Protein AF-A0A8B6BN38-F1 (afdb_monomer_lite)

Organism: Mytilus galloprovincialis (NCBI:txid29158)

Secondary structure (DSSP, 8-state):
--HHHHHHHHHHHHHHHHHT-PPPTT-PPPPPPTT--HHHHHHHHHHHHHHHHHHHHHHT-HHHHHHHHHHHHHH---HHHHHHHHHHHHHHHHHHHHHTTT-HHHHHHHHHHHHHHHHHS--EEE-TTSTT-EEE--HHHHHHHHHHHTTS-HHHHHHHHHHHHHH-TT-HHHHHHHHHHHHHTT-HHHHHHHHHHHHHH-TT-TTGGG-

Sequence (211 aa):
MTRQKCHKKMLYWFFSTLLDEAVPLQYKPPDFKEGIMPESIEEEIVYVWMNYSLLLELQGDSTQAVEMYETALSKLENVKDITKIWTSYLQFHARQVLDNKTNKEAAKTFTSLVYRAVTSIPTKFDCRFVWDSHWYNYNHINTVLDLYLNSLPKELLLTEYERLITIMPSNVQLILRACHEAISQDDLQLAKSFCNAAIYDNVGHLSLWKM

Structure (mmCIF, N/CA/C/O backbone):
data_AF-A0A8B6BN38-F1
#
_entry.id   AF-A0A8B6BN38-F1
#
loop_
_atom_site.group_PDB
_atom_site.id
_atom_site.type_symbol
_atom_site.label_atom_id
_atom_site.label_alt_id
_atom_site.label_comp_id
_atom_site.label_asym_id
_atom_site.label_entity_id
_atom_site.label_seq_id
_atom_site.pdbx_PDB_ins_code
_atom_site.Cartn_x
_atom_site.Cartn_y
_atom_site.Cartn_z
_atom_site.occupancy
_atom_site.B_iso_or_equiv
_atom_site.auth_seq_id
_atom_site.auth_comp_id
_atom_site.auth_asym_id
_atom_site.auth_atom_id
_atom_site.pdbx_PDB_model_num
ATOM 1 N N . MET A 1 1 ? 27.520 8.863 -20.844 1.00 34.78 1 MET A N 1
ATOM 2 C CA . MET A 1 1 ? 28.037 7.542 -21.289 1.00 34.78 1 MET A CA 1
ATOM 3 C C . MET A 1 1 ? 27.836 6.400 -20.282 1.00 34.78 1 MET A C 1
ATOM 5 O O . MET A 1 1 ? 27.816 5.251 -20.703 1.00 34.78 1 MET A O 1
ATOM 9 N N . THR A 1 2 ? 27.665 6.660 -18.982 1.00 34.53 2 THR A N 1
ATOM 10 C CA . THR A 1 2 ? 27.441 5.625 -17.947 1.00 34.53 2 THR A CA 1
ATOM 11 C C . THR A 1 2 ? 25.993 5.127 -17.855 1.00 34.53 2 THR A C 1
ATOM 13 O O . THR A 1 2 ? 25.792 3.930 -17.679 1.00 34.53 2 THR A O 1
ATOM 16 N N . ARG A 1 3 ? 24.990 5.993 -18.067 1.00 32.50 3 ARG A N 1
ATOM 17 C CA . ARG A 1 3 ? 23.558 5.622 -18.029 1.00 32.50 3 ARG A CA 1
ATOM 18 C C . ARG A 1 3 ? 23.182 4.573 -19.082 1.00 32.50 3 ARG A C 1
ATOM 20 O O . ARG A 1 3 ? 22.745 3.485 -18.735 1.00 32.50 3 ARG A O 1
ATOM 27 N N . GLN A 1 4 ? 23.533 4.803 -20.348 1.00 36.62 4 GLN A N 1
ATOM 28 C CA . GLN A 1 4 ? 23.239 3.899 -21.477 1.00 36.62 4 GLN A CA 1
ATOM 29 C C . GLN A 1 4 ? 23.741 2.448 -21.300 1.00 36.62 4 GLN A C 1
ATOM 31 O O . GLN A 1 4 ? 23.127 1.508 -21.804 1.00 36.62 4 GLN A O 1
ATOM 36 N N . LYS A 1 5 ? 24.838 2.239 -20.554 1.00 39.06 5 LYS A N 1
ATOM 37 C CA . LYS A 1 5 ? 25.345 0.895 -20.217 1.00 39.06 5 LYS A CA 1
ATOM 38 C C . LYS A 1 5 ? 24.527 0.201 -19.119 1.00 39.06 5 LYS A C 1
ATOM 40 O O . LYS A 1 5 ? 24.454 -1.024 -19.136 1.00 39.06 5 LYS A O 1
ATOM 45 N N . CYS A 1 6 ? 23.915 0.942 -18.193 1.00 42.41 6 CYS A N 1
ATOM 46 C CA . CYS A 1 6 ? 23.001 0.379 -17.193 1.00 42.41 6 CYS A CA 1
ATOM 47 C C . CYS A 1 6 ? 21.672 -0.061 -17.819 1.00 42.41 6 CYS A C 1
ATOM 49 O O . CYS A 1 6 ? 21.198 -1.151 -17.510 1.00 42.41 6 CYS A O 1
ATOM 51 N N . HIS A 1 7 ? 21.123 0.714 -18.758 1.00 48.94 7 HIS A N 1
ATOM 52 C CA . HIS A 1 7 ? 19.834 0.402 -19.395 1.00 48.94 7 HIS A CA 1
ATOM 53 C C . HIS A 1 7 ? 19.893 -0.877 -20.246 1.00 48.94 7 HIS A C 1
ATOM 55 O O . HIS A 1 7 ? 19.023 -1.739 -20.139 1.00 48.94 7 HIS A O 1
ATOM 61 N N . LYS A 1 8 ? 20.992 -1.083 -20.989 1.00 51.41 8 LYS A N 1
ATOM 62 C CA . LYS A 1 8 ? 21.229 -2.339 -21.725 1.00 51.41 8 LYS A CA 1
ATOM 63 C C . LYS A 1 8 ? 21.416 -3.551 -20.806 1.00 51.41 8 LYS A C 1
ATOM 65 O O . LYS A 1 8 ? 21.027 -4.645 -21.188 1.00 51.41 8 LYS A O 1
ATOM 70 N N . LYS A 1 9 ? 21.971 -3.367 -19.600 1.00 53.72 9 LYS A N 1
ATOM 71 C CA . LYS A 1 9 ? 22.139 -4.441 -18.602 1.00 53.72 9 LYS A CA 1
ATOM 72 C C . LYS A 1 9 ? 20.824 -4.865 -17.937 1.00 53.72 9 LYS A C 1
ATOM 74 O O . LYS A 1 9 ? 20.704 -6.019 -17.546 1.00 53.72 9 LYS A O 1
ATOM 79 N N . MET A 1 10 ? 19.852 -3.961 -17.812 1.00 54.75 10 MET A N 1
ATOM 80 C CA . MET A 1 10 ? 18.550 -4.272 -17.213 1.00 54.75 10 MET A CA 1
ATOM 81 C C . MET A 1 10 ? 17.637 -5.020 -18.191 1.00 54.75 10 MET A C 1
ATOM 83 O O . MET A 1 10 ? 17.096 -6.056 -17.825 1.00 54.75 10 MET A O 1
ATOM 87 N N . LEU A 1 11 ? 17.561 -4.572 -19.451 1.00 57.56 11 LEU A N 1
ATOM 88 C CA . LEU A 1 11 ? 16.915 -5.332 -20.533 1.00 57.56 11 LEU A CA 1
ATOM 89 C C . LEU A 1 11 ? 17.585 -6.700 -20.740 1.00 57.56 11 LEU A C 1
ATOM 91 O O . LEU A 1 11 ? 16.898 -7.692 -20.932 1.00 57.56 11 LEU A O 1
ATOM 95 N N . TYR A 1 12 ? 18.918 -6.766 -20.641 1.00 61.50 12 TYR A N 1
ATOM 96 C CA . TYR A 1 12 ? 19.699 -8.010 -20.649 1.00 61.50 12 TYR A CA 1
ATOM 97 C C . TYR A 1 12 ? 19.281 -8.976 -19.538 1.00 61.50 12 TYR A C 1
ATOM 99 O O . TYR A 1 12 ? 19.077 -10.157 -19.807 1.00 61.50 12 TYR A O 1
ATOM 107 N N . TRP A 1 13 ? 19.137 -8.484 -18.305 1.00 58.53 13 TRP A N 1
ATOM 108 C CA . TRP A 1 13 ? 18.737 -9.327 -17.182 1.00 58.53 13 TRP A CA 1
ATOM 109 C C . TRP A 1 13 ? 17.303 -9.814 -17.366 1.00 58.53 13 TRP A C 1
ATOM 111 O O . TRP A 1 13 ? 17.066 -11.011 -17.313 1.00 58.53 13 TRP A O 1
ATOM 121 N N . PHE A 1 14 ? 16.393 -8.907 -17.725 1.00 59.47 14 PHE A N 1
ATOM 122 C CA . PHE A 1 14 ? 15.008 -9.241 -18.039 1.00 59.47 14 PHE A CA 1
ATOM 123 C C . PHE A 1 14 ? 14.900 -10.321 -19.127 1.00 59.47 14 PHE A C 1
ATOM 125 O O . PHE A 1 14 ? 14.162 -11.279 -18.961 1.00 59.47 14 PHE A O 1
ATOM 132 N N . PHE A 1 15 ? 15.683 -10.221 -20.204 1.00 62.06 15 PHE A N 1
ATOM 133 C CA . PHE A 1 15 ? 15.698 -11.207 -21.291 1.00 62.06 15 PHE A CA 1
ATOM 134 C C . PHE A 1 15 ? 16.262 -12.569 -20.854 1.00 62.06 15 PHE A C 1
ATOM 136 O O . PHE A 1 15 ? 15.780 -13.603 -21.303 1.00 62.06 15 PHE A O 1
ATOM 143 N N . SER A 1 16 ? 17.259 -12.568 -19.963 1.00 58.84 16 SER A N 1
ATOM 144 C CA . SER A 1 16 ? 17.848 -13.793 -19.399 1.00 58.84 16 SER A CA 1
ATOM 145 C C . SER A 1 16 ? 16.854 -14.516 -18.495 1.00 58.84 16 SER A C 1
ATOM 147 O O . SER A 1 16 ? 16.691 -15.725 -18.594 1.00 58.84 16 SER A O 1
ATOM 149 N N . THR A 1 17 ? 16.170 -13.760 -17.633 1.00 59.62 17 THR A N 1
ATOM 150 C CA . THR A 1 17 ? 15.146 -14.279 -16.724 1.00 59.62 17 THR A CA 1
ATOM 151 C C . THR A 1 17 ? 13.899 -14.733 -17.487 1.00 59.62 17 THR A C 1
ATOM 153 O O . THR A 1 17 ? 13.301 -15.730 -17.115 1.00 59.62 17 THR A O 1
ATOM 156 N N . LEU A 1 18 ? 13.535 -14.050 -18.580 1.00 60.56 18 LEU A N 1
ATOM 157 C CA . LEU A 1 18 ? 12.383 -14.385 -19.427 1.00 60.56 18 LEU A CA 1
ATOM 158 C C . LEU A 1 18 ? 12.547 -15.716 -20.179 1.00 60.56 18 LEU A C 1
ATOM 160 O O . LEU A 1 18 ? 11.557 -16.400 -20.424 1.00 60.56 18 LEU A O 1
ATOM 164 N N . LEU A 1 19 ? 13.766 -16.043 -20.613 1.00 62.91 19 LEU A N 1
ATOM 165 C CA . LEU A 1 19 ? 14.027 -17.192 -21.490 1.00 62.91 19 LEU A CA 1
ATOM 166 C C . LEU A 1 19 ? 14.634 -18.398 -20.769 1.00 62.91 19 LEU A C 1
ATOM 168 O O . LEU A 1 19 ? 14.780 -19.440 -21.398 1.00 62.91 19 LEU A O 1
ATOM 172 N N . ASP A 1 20 ? 14.997 -18.253 -19.491 1.00 58.97 20 ASP A N 1
ATOM 173 C CA . ASP A 1 20 ? 15.718 -19.262 -18.697 1.00 58.97 20 ASP A CA 1
ATOM 174 C C . ASP A 1 20 ? 16.975 -19.815 -19.410 1.00 58.97 20 ASP A C 1
ATOM 176 O O . ASP A 1 20 ? 17.427 -20.939 -19.192 1.00 58.97 20 ASP A O 1
ATOM 180 N N . GLU A 1 21 ? 17.565 -19.005 -20.296 1.00 57.16 21 GLU A N 1
ATOM 181 C CA . GLU A 1 21 ? 18.768 -19.344 -21.047 1.00 57.16 21 GLU A CA 1
ATOM 182 C C . GLU A 1 21 ? 19.957 -18.506 -20.575 1.00 57.16 21 GLU A C 1
ATOM 184 O O . GLU A 1 21 ? 19.878 -17.288 -20.378 1.00 57.16 21 GLU A O 1
ATOM 189 N N . ALA A 1 22 ? 21.114 -19.164 -20.444 1.00 55.16 22 ALA A N 1
ATOM 190 C CA . ALA A 1 22 ? 22.372 -18.468 -20.242 1.00 55.16 22 ALA A CA 1
ATOM 191 C C . ALA A 1 22 ? 22.658 -17.598 -21.470 1.00 55.16 22 ALA A C 1
ATOM 193 O O . ALA A 1 22 ? 22.794 -18.106 -22.584 1.00 55.16 22 ALA A O 1
ATOM 194 N N . VAL A 1 23 ? 22.773 -16.285 -21.261 1.00 56.59 23 VAL A N 1
ATOM 195 C CA . VAL A 1 23 ? 23.030 -15.349 -22.357 1.00 56.59 23 VAL A CA 1
ATOM 196 C C . VAL A 1 23 ? 24.295 -15.776 -23.101 1.00 56.59 23 VAL A C 1
ATOM 198 O O . VAL A 1 23 ? 25.361 -15.865 -22.480 1.00 56.59 23 VAL A O 1
ATOM 201 N N . PRO A 1 24 ? 24.222 -16.016 -24.424 1.00 60.12 24 PRO A N 1
ATOM 202 C CA . PRO A 1 24 ? 25.405 -16.310 -25.210 1.00 60.12 24 PRO A CA 1
ATOM 203 C C . PRO A 1 24 ? 26.445 -15.211 -24.978 1.00 60.12 24 PRO A C 1
ATOM 205 O O . PRO A 1 24 ? 26.117 -14.029 -25.056 1.00 60.12 24 PRO A O 1
ATOM 208 N N . LEU A 1 25 ? 27.715 -15.568 -24.751 1.00 56.88 25 LEU A N 1
ATOM 209 C CA . LEU A 1 25 ? 28.819 -14.607 -24.538 1.00 56.88 25 LEU A CA 1
ATOM 210 C C . LEU A 1 25 ? 28.953 -13.555 -25.664 1.00 56.88 25 LEU A C 1
ATOM 212 O O . LEU A 1 25 ? 29.653 -12.557 -25.511 1.00 56.88 25 LEU A O 1
ATOM 216 N N . GLN A 1 26 ? 28.286 -13.784 -26.798 1.00 58.97 26 GLN A N 1
ATOM 217 C CA . GLN A 1 26 ? 28.258 -12.930 -27.983 1.00 58.97 26 GLN A CA 1
ATOM 218 C C . GLN A 1 26 ? 26.916 -12.211 -28.203 1.00 58.97 26 GLN A C 1
ATOM 220 O O . GLN A 1 26 ? 26.734 -11.585 -29.248 1.00 58.97 26 GLN A O 1
ATOM 225 N N . TYR A 1 27 ? 25.971 -12.285 -27.261 1.00 57.41 27 TYR A N 1
ATOM 226 C CA . TYR A 1 27 ? 24.669 -11.644 -27.406 1.00 57.41 27 TYR A CA 1
ATOM 227 C C . TYR A 1 27 ? 24.830 -10.127 -27.492 1.00 57.41 27 TYR A C 1
ATOM 229 O O . TYR A 1 27 ? 25.236 -9.451 -26.542 1.00 57.41 27 TYR A O 1
ATOM 237 N N . LYS A 1 28 ? 24.492 -9.588 -28.661 1.00 61.03 28 LYS A N 1
ATOM 238 C CA . LYS A 1 28 ? 24.264 -8.163 -28.842 1.00 61.03 28 LYS A CA 1
ATOM 239 C C . LYS A 1 28 ? 22.755 -7.958 -28.766 1.00 61.03 28 LYS A C 1
ATOM 241 O O . LYS A 1 28 ? 22.057 -8.552 -29.587 1.00 61.03 28 LYS A O 1
ATOM 246 N N . PRO A 1 29 ? 22.248 -7.165 -27.804 1.00 62.19 29 PRO A N 1
ATOM 247 C CA . PRO A 1 29 ? 20.832 -6.837 -27.794 1.00 62.19 29 PRO A CA 1
ATOM 248 C C . PRO A 1 29 ? 20.467 -6.217 -29.150 1.00 62.19 29 PRO A C 1
ATOM 250 O O . PRO A 1 29 ? 21.280 -5.439 -29.666 1.00 62.19 29 PRO A O 1
ATOM 253 N N . PRO A 1 30 ? 19.299 -6.560 -29.722 1.00 67.81 30 PRO A N 1
ATOM 254 C CA . PRO A 1 30 ? 18.833 -5.960 -30.962 1.00 67.81 30 PRO A CA 1
ATOM 255 C C . PRO A 1 30 ? 18.897 -4.437 -30.872 1.00 67.81 30 PRO A C 1
ATOM 257 O O . PRO A 1 30 ? 18.597 -3.856 -29.824 1.00 67.81 30 PRO A O 1
ATOM 260 N N . ASP A 1 31 ? 19.304 -3.795 -31.963 1.00 68.25 31 ASP A N 1
ATOM 261 C CA . ASP A 1 31 ? 19.251 -2.343 -32.033 1.00 68.25 31 ASP A CA 1
ATOM 262 C C . ASP A 1 31 ? 17.794 -1.876 -31.951 1.00 68.25 31 ASP A C 1
ATOM 264 O O . ASP A 1 31 ? 16.866 -2.559 -32.400 1.00 68.25 31 ASP A O 1
ATOM 268 N N . PHE A 1 32 ? 17.584 -0.713 -31.334 1.00 67.81 32 PHE A N 1
ATOM 269 C CA . PHE A 1 32 ? 16.253 -0.128 -31.253 1.00 67.81 32 PHE A CA 1
ATOM 270 C C . PHE A 1 32 ? 15.713 0.124 -32.663 1.00 67.81 32 PHE A C 1
ATOM 272 O O . PHE A 1 32 ? 16.452 0.539 -33.558 1.00 67.81 32 PHE A O 1
ATOM 279 N N . LYS A 1 33 ? 14.413 -0.123 -32.856 1.00 75.44 33 LYS A N 1
ATOM 280 C CA . LYS A 1 33 ? 13.735 0.186 -34.118 1.00 75.44 33 LYS A CA 1
ATOM 281 C C . LYS A 1 33 ? 13.911 1.675 -34.436 1.00 75.44 33 LYS A C 1
ATOM 283 O O . LYS A 1 33 ? 13.835 2.508 -33.532 1.00 75.44 33 LYS A O 1
ATOM 288 N N . GLU A 1 34 ? 14.137 1.995 -35.710 1.00 73.88 34 GLU A N 1
ATOM 289 C CA . GLU A 1 34 ? 14.322 3.375 -36.170 1.00 73.88 34 GLU A CA 1
ATOM 290 C C . GLU A 1 34 ? 13.205 4.290 -35.639 1.00 73.88 34 GLU A C 1
ATOM 292 O O . GLU A 1 34 ? 12.018 3.990 -35.780 1.00 73.88 34 GLU A O 1
ATOM 297 N N . GLY A 1 35 ? 13.601 5.391 -34.992 1.00 72.56 35 GLY A N 1
ATOM 298 C CA . GLY A 1 35 ? 12.690 6.366 -34.384 1.00 72.56 35 GLY A CA 1
ATOM 299 C C . GLY A 1 35 ? 12.378 6.159 -32.897 1.00 72.56 35 GLY A C 1
ATOM 300 O O . GLY A 1 35 ? 11.745 7.031 -32.309 1.00 72.56 35 GLY A O 1
ATOM 301 N N . ILE A 1 36 ? 12.826 5.067 -32.264 1.00 73.38 36 ILE A N 1
ATOM 302 C CA . ILE A 1 36 ? 12.659 4.860 -30.816 1.00 73.38 36 ILE A CA 1
ATOM 303 C C . ILE A 1 36 ? 13.883 5.389 -30.068 1.00 73.38 36 ILE A C 1
ATOM 305 O O . ILE A 1 36 ? 14.997 4.883 -30.221 1.00 73.38 36 ILE A O 1
ATOM 309 N N . MET A 1 37 ? 13.657 6.397 -29.228 1.00 74.38 37 MET A N 1
ATOM 310 C CA . MET A 1 37 ? 14.677 6.942 -28.338 1.00 74.38 37 MET A CA 1
ATOM 311 C C . MET A 1 37 ? 14.789 6.067 -27.075 1.00 74.38 37 MET A C 1
ATOM 313 O O . MET A 1 37 ? 13.757 5.660 -26.536 1.00 74.38 37 MET A O 1
ATOM 317 N N . PRO A 1 38 ? 16.004 5.764 -26.576 1.00 71.31 38 PRO A N 1
ATOM 318 C CA . PRO A 1 38 ? 16.193 4.982 -25.349 1.00 71.31 38 PRO A CA 1
ATOM 319 C C . PRO A 1 38 ? 15.424 5.535 -24.142 1.00 71.31 38 PRO A C 1
ATOM 321 O O . PRO A 1 38 ? 14.919 4.766 -23.328 1.00 71.31 38 PRO A O 1
ATOM 324 N N . GLU A 1 39 ? 15.287 6.856 -24.062 1.00 75.62 39 GLU A N 1
ATOM 325 C CA . GLU A 1 39 ? 14.572 7.564 -23.002 1.00 75.62 39 GLU A CA 1
ATOM 326 C C . GLU A 1 39 ? 13.075 7.213 -22.981 1.00 75.62 39 GLU A C 1
ATOM 328 O O . GLU A 1 39 ? 12.493 7.063 -21.911 1.00 75.62 39 GLU A O 1
ATOM 333 N N . SER A 1 40 ? 12.459 6.987 -24.145 1.00 74.56 40 SER A N 1
ATOM 334 C CA . SER A 1 40 ? 11.049 6.582 -24.237 1.00 74.56 40 SER A CA 1
ATOM 335 C C . SER A 1 40 ? 10.805 5.189 -23.649 1.00 74.56 40 SER A C 1
ATOM 337 O O . SER A 1 40 ? 9.743 4.918 -23.102 1.00 74.56 40 SER A O 1
ATOM 339 N N . ILE A 1 41 ? 11.800 4.301 -23.719 1.00 73.69 41 ILE A N 1
ATOM 340 C CA . ILE A 1 41 ? 11.710 2.957 -23.131 1.00 73.69 41 ILE A CA 1
ATOM 341 C C . ILE A 1 41 ? 11.870 3.025 -21.611 1.00 73.69 41 ILE A C 1
ATOM 343 O O . ILE A 1 41 ? 11.247 2.250 -20.888 1.00 73.69 41 ILE A O 1
ATOM 347 N N . GLU A 1 42 ? 12.682 3.955 -21.109 1.00 72.56 42 GLU A N 1
ATOM 348 C CA . GLU A 1 42 ? 12.816 4.197 -19.670 1.00 72.56 42 GLU A CA 1
ATOM 349 C C . GLU A 1 42 ? 11.508 4.704 -19.057 1.00 72.56 42 GLU A C 1
ATOM 351 O O . GLU A 1 42 ? 11.153 4.285 -17.959 1.00 72.56 42 GLU A O 1
ATOM 356 N N . GLU A 1 43 ? 10.755 5.536 -19.778 1.00 78.56 43 GLU A N 1
ATOM 357 C CA . GLU A 1 43 ? 9.429 5.995 -19.344 1.00 78.56 43 GLU A CA 1
ATOM 358 C C . GLU A 1 43 ? 8.403 4.852 -19.267 1.00 78.56 43 GLU A C 1
ATOM 360 O O . GLU A 1 43 ? 7.500 4.873 -18.427 1.00 78.56 43 GLU A O 1
ATOM 365 N N . GLU A 1 44 ? 8.551 3.825 -20.106 1.00 83.81 44 GLU A N 1
ATOM 366 C CA . GLU A 1 44 ? 7.628 2.689 -20.177 1.00 83.81 44 GLU A CA 1
ATOM 367 C C . GLU A 1 44 ? 8.099 1.445 -19.408 1.00 83.81 44 GLU A C 1
ATOM 369 O O . GLU A 1 44 ? 7.364 0.458 -19.317 1.00 83.81 44 GLU A O 1
ATOM 374 N N . ILE A 1 45 ? 9.286 1.483 -18.791 1.00 84.88 45 ILE A N 1
ATOM 375 C CA . ILE A 1 45 ? 9.909 0.316 -18.143 1.00 84.88 45 ILE A CA 1
ATOM 376 C C . ILE A 1 45 ? 9.020 -0.311 -17.064 1.00 84.88 45 ILE A C 1
ATOM 378 O O . ILE A 1 45 ? 9.030 -1.520 -16.846 1.00 84.88 45 ILE A O 1
ATOM 382 N N . VAL A 1 46 ? 8.202 0.508 -16.410 1.00 89.69 46 VAL A N 1
ATOM 383 C CA . VAL A 1 46 ? 7.240 0.086 -15.386 1.00 89.69 46 VAL A CA 1
ATOM 384 C C . VAL A 1 46 ? 6.214 -0.878 -15.953 1.00 89.69 46 VAL A C 1
ATOM 386 O O . VAL A 1 46 ? 5.890 -1.877 -15.316 1.00 89.69 46 VAL A O 1
ATOM 389 N N . TYR A 1 47 ? 5.720 -0.605 -17.160 1.00 89.88 47 TYR A N 1
ATOM 390 C CA . TYR A 1 47 ? 4.739 -1.462 -17.811 1.00 89.88 47 TYR A CA 1
ATOM 391 C C . TYR A 1 47 ? 5.360 -2.791 -18.229 1.00 89.88 47 TYR A C 1
ATOM 393 O O . TYR A 1 47 ? 4.686 -3.813 -18.162 1.00 89.88 47 TYR A O 1
ATOM 401 N N . VAL A 1 48 ? 6.648 -2.807 -18.585 1.00 89.38 48 VAL A N 1
ATOM 402 C CA . VAL A 1 48 ? 7.379 -4.052 -18.859 1.00 89.38 48 VAL A CA 1
ATOM 403 C C . VAL A 1 48 ? 7.423 -4.933 -17.610 1.00 89.38 48 VAL A C 1
ATOM 405 O O . VAL A 1 48 ? 7.055 -6.103 -17.685 1.00 89.38 48 VAL A O 1
ATOM 408 N N . TRP A 1 49 ? 7.783 -4.364 -16.454 1.00 91.12 49 TRP A N 1
ATOM 409 C CA . TRP A 1 49 ? 7.756 -5.084 -15.176 1.00 91.12 49 TRP A CA 1
ATOM 410 C C . TRP A 1 49 ? 6.358 -5.602 -14.833 1.00 91.12 49 TRP A C 1
ATOM 412 O O . TRP A 1 49 ? 6.206 -6.778 -14.521 1.00 91.12 49 TRP A O 1
ATOM 422 N N . MET A 1 50 ? 5.330 -4.755 -14.945 1.00 92.12 50 MET A N 1
ATOM 423 C CA . MET A 1 50 ? 3.944 -5.143 -14.657 1.00 92.12 50 MET A CA 1
ATOM 424 C C . MET A 1 50 ? 3.455 -6.275 -15.563 1.00 92.12 50 MET A C 1
ATOM 426 O O . MET A 1 50 ? 2.879 -7.246 -15.079 1.00 92.12 50 MET A O 1
ATOM 430 N N . ASN A 1 51 ? 3.698 -6.165 -16.870 1.00 91.81 51 ASN A N 1
ATOM 431 C CA . ASN A 1 51 ? 3.273 -7.170 -17.840 1.00 91.81 51 ASN A CA 1
ATOM 432 C C . ASN A 1 51 ? 3.994 -8.499 -17.618 1.00 91.81 51 ASN A C 1
ATOM 434 O O . ASN A 1 51 ? 3.388 -9.555 -17.780 1.00 91.81 51 ASN A O 1
ATOM 438 N N . TYR A 1 52 ? 5.267 -8.459 -17.225 1.00 89.00 52 TYR A N 1
ATOM 439 C CA . TYR A 1 52 ? 6.024 -9.669 -16.938 1.00 89.00 52 TYR A CA 1
ATOM 440 C C . TYR A 1 52 ? 5.567 -10.361 -15.661 1.00 89.00 52 TYR A C 1
ATOM 442 O O . TYR A 1 52 ? 5.310 -11.561 -15.678 1.00 89.00 52 TYR A O 1
ATOM 450 N N . SER A 1 53 ? 5.381 -9.608 -14.575 1.00 91.94 53 SER A N 1
ATOM 451 C CA . SER A 1 53 ? 4.822 -10.162 -13.343 1.00 91.94 53 SER A CA 1
ATOM 452 C C . SER A 1 53 ? 3.432 -10.761 -13.575 1.00 91.94 53 SER A C 1
ATOM 454 O O . SER A 1 53 ? 3.126 -11.817 -13.029 1.00 91.94 53 SER A O 1
ATOM 456 N N . LEU A 1 54 ? 2.609 -10.130 -14.421 1.00 90.69 54 LEU A N 1
ATOM 457 C CA . LEU A 1 54 ? 1.309 -10.670 -14.821 1.00 90.69 54 LEU A CA 1
ATOM 458 C C . LEU A 1 54 ? 1.445 -11.954 -15.652 1.00 90.69 54 LEU A C 1
ATOM 460 O O . LEU A 1 54 ? 0.680 -12.890 -15.451 1.00 90.69 54 LEU A O 1
ATOM 464 N N . LEU A 1 55 ? 2.403 -12.024 -16.578 1.00 91.44 55 LEU A N 1
ATOM 465 C CA . LEU A 1 55 ? 2.660 -13.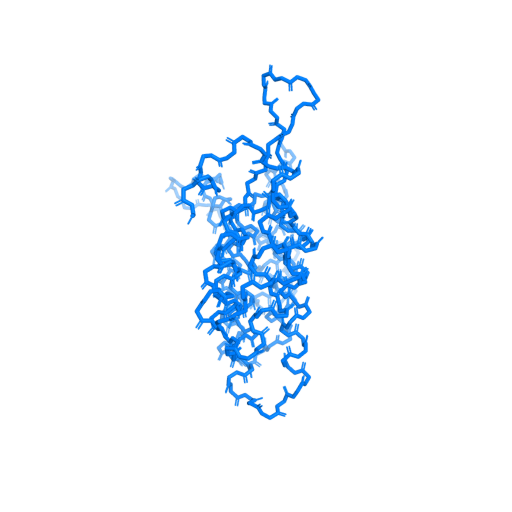242 -17.350 1.00 91.44 55 LEU A CA 1
ATOM 466 C C . LEU A 1 55 ? 3.037 -14.412 -16.431 1.00 91.44 55 LEU A C 1
ATOM 468 O O . LEU A 1 55 ? 2.475 -15.494 -16.581 1.00 91.44 55 LEU A O 1
ATOM 472 N N . LEU A 1 56 ? 3.931 -14.179 -15.466 1.00 89.94 56 LEU A N 1
ATOM 473 C CA . LEU A 1 56 ? 4.337 -15.179 -14.475 1.00 89.94 56 LEU A CA 1
ATOM 474 C C . LEU A 1 56 ? 3.152 -15.635 -13.615 1.00 89.94 56 LEU A C 1
ATOM 476 O O . LEU A 1 56 ? 2.965 -16.832 -13.405 1.00 89.94 56 LEU A O 1
ATOM 480 N N . GLU A 1 57 ? 2.298 -14.698 -13.192 1.00 89.56 57 GLU A N 1
ATOM 481 C CA . GLU A 1 57 ? 1.044 -15.010 -12.498 1.00 89.56 57 GLU A CA 1
ATOM 482 C C . GLU A 1 57 ? 0.137 -15.916 -13.345 1.00 89.56 57 GLU A C 1
ATOM 484 O O . GLU A 1 57 ? -0.351 -16.931 -12.851 1.00 89.56 57 GLU A O 1
ATOM 489 N N . LEU A 1 58 ? -0.056 -15.597 -14.629 1.00 89.00 58 LEU A N 1
ATOM 490 C CA . LEU A 1 58 ? -0.888 -16.391 -15.541 1.00 89.00 58 LEU A CA 1
ATOM 491 C C . LEU A 1 58 ? -0.308 -17.784 -15.823 1.00 89.00 58 LEU A C 1
ATOM 493 O O . LEU A 1 58 ? -1.063 -18.719 -16.087 1.00 89.00 58 LEU A O 1
ATOM 497 N N . GLN A 1 59 ? 1.014 -17.934 -15.765 1.00 89.94 59 GLN A N 1
ATOM 498 C CA . GLN A 1 59 ? 1.708 -19.220 -15.874 1.00 89.94 59 GLN A CA 1
ATOM 499 C C . GLN A 1 59 ? 1.679 -20.031 -14.568 1.00 89.94 59 GLN A C 1
ATOM 501 O O . GLN A 1 59 ? 2.048 -21.205 -14.573 1.00 89.94 59 GLN A O 1
ATOM 506 N N . GLY A 1 60 ? 1.211 -19.437 -13.466 1.00 86.31 60 GLY A N 1
ATOM 507 C CA . GLY A 1 60 ? 1.143 -20.064 -12.146 1.00 86.31 60 GLY A CA 1
ATOM 508 C C . GLY A 1 60 ? 2.430 -19.953 -11.326 1.00 86.31 60 GLY A C 1
ATOM 509 O O . GLY A 1 60 ? 2.497 -20.523 -10.236 1.00 86.31 60 GLY A O 1
ATOM 510 N N . ASP A 1 61 ? 3.435 -19.210 -11.796 1.00 89.56 61 ASP A N 1
ATOM 511 C CA . ASP A 1 61 ? 4.680 -18.982 -11.060 1.00 89.56 61 ASP A CA 1
ATOM 512 C C . ASP A 1 61 ? 4.569 -17.761 -10.136 1.00 89.56 61 ASP A C 1
ATOM 514 O O . ASP A 1 61 ? 5.113 -16.677 -10.370 1.00 89.56 61 ASP A O 1
ATOM 518 N N . SER A 1 62 ? 3.833 -17.952 -9.042 1.00 87.56 62 SER A N 1
ATOM 519 C CA . SER A 1 62 ? 3.644 -16.923 -8.017 1.00 87.56 62 SER A CA 1
ATOM 520 C C . SER A 1 62 ? 4.951 -16.524 -7.326 1.00 87.56 62 SER A C 1
ATOM 522 O O . SER A 1 62 ? 5.076 -15.387 -6.872 1.00 87.56 62 SER A O 1
ATOM 524 N N . THR A 1 63 ? 5.921 -17.436 -7.230 1.00 89.44 63 THR A N 1
ATOM 525 C CA . THR A 1 63 ? 7.220 -17.186 -6.594 1.00 89.44 63 THR A CA 1
ATOM 526 C C . THR A 1 63 ? 8.062 -16.210 -7.400 1.00 89.44 63 THR A C 1
ATOM 528 O O . THR A 1 63 ? 8.483 -15.183 -6.866 1.00 89.44 63 THR A O 1
ATOM 531 N N . GLN A 1 64 ? 8.227 -16.459 -8.698 1.00 89.19 64 GLN A N 1
ATOM 532 C CA . GLN A 1 64 ? 8.956 -15.548 -9.571 1.00 89.19 64 GLN A CA 1
ATOM 533 C C . GLN A 1 64 ? 8.210 -14.224 -9.739 1.00 89.19 64 GLN A C 1
ATOM 535 O O . GLN A 1 64 ? 8.843 -13.170 -9.758 1.00 89.19 64 GLN A O 1
ATOM 540 N N . ALA A 1 65 ? 6.872 -14.235 -9.791 1.00 90.88 65 ALA A N 1
ATOM 541 C CA . ALA A 1 65 ? 6.089 -13.001 -9.859 1.00 90.88 65 ALA A CA 1
ATOM 542 C C . ALA A 1 65 ? 6.388 -12.068 -8.668 1.00 90.88 65 ALA A C 1
ATOM 544 O O . ALA A 1 65 ? 6.590 -10.866 -8.857 1.00 90.88 65 ALA A O 1
ATOM 545 N N . VAL A 1 66 ? 6.480 -12.621 -7.451 1.00 92.31 66 VAL A N 1
ATOM 546 C CA . VAL A 1 66 ? 6.892 -11.886 -6.242 1.00 92.31 66 VAL A CA 1
ATOM 547 C C . VAL A 1 66 ? 8.301 -11.318 -6.397 1.00 92.31 66 VAL A C 1
ATOM 549 O O . VAL A 1 66 ? 8.500 -10.121 -6.185 1.00 92.31 66 VAL A O 1
ATOM 552 N N . GLU A 1 67 ? 9.271 -12.136 -6.807 1.00 91.25 67 GLU A N 1
ATOM 553 C CA . GLU A 1 67 ? 10.656 -11.689 -6.998 1.00 91.25 67 GLU A CA 1
ATOM 554 C C . GLU A 1 67 ? 10.769 -10.560 -8.030 1.00 91.25 67 GLU A C 1
ATOM 556 O O . GLU A 1 67 ? 11.558 -9.627 -7.850 1.00 91.25 67 GLU A O 1
ATOM 561 N N . MET A 1 68 ? 9.949 -10.593 -9.083 1.00 90.62 68 MET A N 1
ATOM 562 C CA . MET A 1 68 ? 9.922 -9.543 -10.100 1.00 90.62 68 MET A CA 1
ATOM 563 C C . MET A 1 68 ? 9.363 -8.233 -9.562 1.00 90.62 68 MET A C 1
ATOM 565 O O . MET A 1 68 ? 9.926 -7.176 -9.851 1.00 90.62 68 MET A O 1
ATOM 569 N N . TYR A 1 69 ? 8.313 -8.276 -8.738 1.00 93.81 69 TYR A N 1
ATOM 570 C CA . TYR A 1 69 ? 7.807 -7.075 -8.073 1.00 93.81 69 TYR A CA 1
ATOM 571 C C . TYR A 1 69 ? 8.849 -6.463 -7.129 1.00 93.81 69 TYR A C 1
ATOM 573 O O . TYR A 1 69 ? 9.083 -5.255 -7.187 1.00 93.81 69 TYR A O 1
ATOM 581 N N . GLU A 1 70 ? 9.525 -7.273 -6.310 1.00 93.56 70 GLU A N 1
ATOM 582 C CA . GLU A 1 70 ? 10.589 -6.793 -5.411 1.00 93.56 70 GLU A CA 1
ATOM 583 C C . GLU A 1 70 ? 11.773 -6.212 -6.195 1.00 93.56 70 GLU A C 1
ATOM 585 O O . GLU A 1 70 ? 12.300 -5.143 -5.870 1.00 93.56 70 GLU A O 1
ATOM 590 N N . THR A 1 71 ? 12.160 -6.876 -7.286 1.00 90.44 71 THR A N 1
ATOM 591 C CA . THR A 1 71 ? 13.218 -6.388 -8.170 1.00 90.44 71 THR A CA 1
ATOM 592 C C . THR A 1 71 ? 12.822 -5.056 -8.796 1.00 90.44 71 THR A C 1
ATOM 594 O O . THR A 1 71 ? 13.617 -4.117 -8.750 1.00 90.44 71 THR A O 1
ATOM 597 N N . ALA A 1 72 ? 11.599 -4.919 -9.309 1.00 90.69 72 ALA A N 1
ATOM 598 C CA . ALA A 1 72 ? 11.106 -3.666 -9.873 1.00 90.69 72 ALA A CA 1
ATOM 599 C C . ALA A 1 72 ? 11.132 -2.529 -8.837 1.00 90.69 72 ALA A C 1
ATOM 601 O O . ALA A 1 72 ? 11.669 -1.456 -9.119 1.00 90.69 72 ALA A O 1
ATOM 602 N N . LEU A 1 73 ? 10.654 -2.775 -7.612 1.00 93.00 73 LEU A N 1
ATOM 603 C CA . LEU A 1 73 ? 10.697 -1.799 -6.515 1.00 93.00 73 LEU A CA 1
ATOM 604 C C . LEU A 1 73 ? 12.126 -1.365 -6.160 1.00 93.00 73 LEU A C 1
ATOM 606 O O . LEU A 1 73 ? 12.341 -0.207 -5.821 1.00 93.00 73 LEU A O 1
ATOM 610 N N . SER A 1 74 ? 13.112 -2.257 -6.290 1.00 89.19 74 SER A N 1
ATOM 611 C CA . SER A 1 74 ? 14.526 -1.931 -6.050 1.00 89.19 74 SER A CA 1
ATOM 612 C C . SER A 1 74 ? 15.179 -1.079 -7.150 1.00 89.19 74 SER A C 1
ATOM 614 O O . SER A 1 74 ? 16.268 -0.540 -6.946 1.00 89.19 74 SER A O 1
ATOM 616 N N . LYS A 1 75 ? 14.567 -1.002 -8.339 1.00 86.31 75 LYS A N 1
ATOM 617 C CA . LYS A 1 75 ? 15.141 -0.348 -9.528 1.00 86.31 75 LYS A CA 1
ATOM 618 C C . LYS A 1 75 ? 14.473 0.969 -9.893 1.00 86.31 75 LYS A C 1
ATOM 620 O O . LYS A 1 75 ? 15.090 1.765 -10.596 1.00 86.31 75 LYS A O 1
ATOM 625 N N . LEU A 1 76 ? 13.230 1.179 -9.475 1.00 87.50 76 LEU A N 1
ATOM 626 C CA . LEU A 1 76 ? 12.480 2.387 -9.793 1.00 87.50 76 LEU A CA 1
ATOM 627 C C . LEU A 1 76 ? 12.796 3.506 -8.799 1.00 87.50 76 LEU A C 1
ATOM 629 O O . LEU A 1 76 ? 12.851 3.286 -7.595 1.00 87.50 76 LEU A O 1
ATOM 633 N N . GLU A 1 77 ? 12.957 4.722 -9.316 1.00 85.75 77 GLU A N 1
ATOM 634 C CA . GLU A 1 77 ? 13.232 5.921 -8.507 1.00 85.75 77 GLU A CA 1
ATOM 635 C C . GLU A 1 77 ? 12.029 6.879 -8.462 1.00 85.75 77 GLU A C 1
ATOM 637 O O . GLU A 1 77 ? 11.862 7.661 -7.528 1.00 85.75 77 GLU A O 1
ATOM 642 N N . ASN A 1 78 ? 11.163 6.828 -9.476 1.00 88.38 78 ASN A N 1
ATOM 643 C CA . ASN A 1 78 ? 10.018 7.720 -9.594 1.00 88.38 78 ASN A CA 1
ATOM 644 C C . ASN A 1 78 ? 8.856 7.239 -8.717 1.00 88.38 78 ASN A C 1
ATOM 646 O O . ASN A 1 78 ? 8.362 6.124 -8.874 1.00 88.38 78 ASN A O 1
ATOM 650 N N . VAL A 1 79 ? 8.357 8.120 -7.847 1.00 89.94 79 VAL A N 1
ATOM 651 C CA . VAL A 1 79 ? 7.236 7.833 -6.937 1.00 89.94 79 VAL A CA 1
ATOM 652 C C . VAL A 1 79 ? 6.005 7.326 -7.683 1.00 89.94 79 VAL A C 1
ATOM 654 O O . VAL A 1 79 ? 5.391 6.361 -7.243 1.00 89.94 79 VAL A O 1
ATOM 657 N N . LYS A 1 80 ? 5.661 7.912 -8.838 1.00 90.12 80 LYS A N 1
ATOM 658 C CA . LYS A 1 80 ? 4.494 7.476 -9.626 1.00 90.12 80 LYS A CA 1
ATOM 659 C C . LYS A 1 80 ? 4.613 6.017 -10.055 1.00 90.12 80 LYS A C 1
ATOM 661 O O . LYS A 1 80 ? 3.631 5.281 -10.038 1.00 90.12 80 LYS A O 1
ATOM 666 N N . ASP A 1 81 ? 5.817 5.624 -10.430 1.00 91.25 81 ASP A N 1
ATOM 667 C CA . ASP A 1 81 ? 6.135 4.313 -10.974 1.00 91.25 81 ASP A CA 1
ATOM 668 C C . ASP A 1 81 ? 6.228 3.268 -9.863 1.00 91.25 81 ASP A C 1
ATOM 670 O O . ASP A 1 81 ? 5.624 2.199 -9.961 1.00 91.25 81 ASP A O 1
ATOM 674 N N . ILE A 1 82 ? 6.864 3.632 -8.747 1.00 92.62 82 ILE A N 1
ATOM 675 C CA . ILE A 1 82 ? 6.870 2.855 -7.502 1.00 92.62 82 ILE A CA 1
ATOM 676 C C . ILE A 1 82 ? 5.433 2.586 -7.038 1.00 92.62 82 ILE A C 1
ATOM 678 O O . ILE A 1 82 ? 5.080 1.447 -6.737 1.00 92.62 82 ILE A O 1
ATOM 682 N N . THR A 1 83 ? 4.569 3.604 -7.028 1.00 92.69 83 THR A N 1
ATOM 683 C CA . THR A 1 83 ? 3.160 3.444 -6.649 1.00 92.69 83 THR A CA 1
ATOM 684 C C . THR A 1 83 ? 2.414 2.505 -7.592 1.00 92.69 83 THR A C 1
ATOM 686 O O . THR A 1 83 ? 1.642 1.678 -7.111 1.00 92.69 83 THR A O 1
ATOM 689 N N . LYS A 1 84 ? 2.641 2.568 -8.912 1.00 93.75 84 LYS A N 1
ATOM 690 C CA . LYS A 1 84 ? 2.024 1.630 -9.872 1.00 93.75 84 LYS A CA 1
ATOM 691 C C . LYS A 1 84 ? 2.436 0.182 -9.608 1.00 93.75 84 LYS A C 1
ATOM 693 O O . LYS A 1 84 ? 1.573 -0.700 -9.605 1.00 93.75 84 LYS A O 1
ATOM 698 N N . ILE A 1 85 ? 3.722 -0.059 -9.347 1.00 95.06 85 ILE A N 1
ATOM 699 C CA . ILE A 1 85 ? 4.224 -1.395 -9.005 1.00 95.06 85 ILE A CA 1
ATOM 700 C C . ILE A 1 85 ? 3.613 -1.884 -7.695 1.00 95.06 85 ILE A C 1
ATOM 702 O O . ILE A 1 85 ? 3.064 -2.981 -7.672 1.00 95.06 85 ILE A O 1
ATOM 706 N N . TRP A 1 86 ? 3.608 -1.066 -6.638 1.00 95.62 86 TRP A N 1
ATOM 707 C CA . TRP A 1 86 ? 2.951 -1.418 -5.375 1.00 95.62 86 TRP A CA 1
ATOM 708 C C . TRP A 1 86 ? 1.472 -1.736 -5.550 1.00 95.62 86 TRP A C 1
ATOM 710 O O . TRP A 1 86 ? 0.991 -2.728 -5.016 1.00 95.62 86 TRP A O 1
ATOM 720 N N . THR A 1 87 ? 0.758 -0.919 -6.322 1.00 94.38 87 THR A N 1
ATOM 721 C CA . THR A 1 87 ? -0.667 -1.118 -6.611 1.00 94.38 87 THR A CA 1
ATOM 722 C C . THR A 1 87 ? -0.891 -2.474 -7.279 1.00 94.38 87 THR A C 1
ATOM 724 O O . THR A 1 87 ? -1.731 -3.249 -6.831 1.00 94.38 87 THR A O 1
ATOM 727 N N . SER A 1 88 ? -0.099 -2.794 -8.303 1.00 94.50 88 SER A N 1
ATOM 728 C CA . SER A 1 88 ? -0.196 -4.064 -9.037 1.00 94.50 88 SER A CA 1
ATOM 729 C C . SER A 1 88 ? 0.164 -5.259 -8.153 1.00 94.50 88 SER A C 1
ATOM 731 O O . SER A 1 88 ? -0.535 -6.272 -8.150 1.00 94.50 88 SER A O 1
ATOM 733 N N . TYR A 1 89 ? 1.208 -5.112 -7.338 1.00 95.06 89 TYR A N 1
ATOM 734 C CA . TYR A 1 89 ? 1.665 -6.146 -6.421 1.00 95.06 89 TYR A CA 1
ATOM 735 C C . TYR A 1 89 ? 0.638 -6.437 -5.316 1.00 95.06 89 TYR A C 1
ATOM 737 O O . TYR A 1 89 ? 0.355 -7.591 -4.993 1.00 95.06 89 TYR A O 1
ATOM 745 N N . LEU A 1 90 ? 0.011 -5.396 -4.769 1.00 94.88 90 LEU A N 1
ATOM 746 C CA . LEU A 1 90 ? -1.063 -5.540 -3.790 1.00 94.88 90 LEU A CA 1
ATOM 747 C C . LEU A 1 90 ? -2.318 -6.145 -4.412 1.00 94.88 90 LEU A C 1
ATOM 749 O O . LEU A 1 90 ? -2.943 -6.993 -3.786 1.00 94.88 90 LEU A O 1
ATOM 753 N N . GLN A 1 91 ? -2.670 -5.780 -5.646 1.00 93.19 91 GLN A N 1
ATOM 754 C CA . GLN A 1 91 ? -3.781 -6.411 -6.361 1.00 93.19 91 GLN A CA 1
ATOM 755 C C . GLN A 1 91 ? -3.543 -7.908 -6.591 1.00 93.19 91 GLN A C 1
ATOM 757 O O . GLN A 1 91 ? -4.479 -8.691 -6.449 1.00 93.19 91 GLN A O 1
ATOM 762 N N . PHE A 1 92 ? -2.310 -8.309 -6.908 1.00 92.31 92 PHE A N 1
ATOM 763 C CA . PHE A 1 92 ? -1.920 -9.716 -7.011 1.00 92.31 92 PHE A CA 1
ATOM 764 C C . PHE A 1 92 ? -2.177 -10.477 -5.703 1.00 92.31 92 PHE A C 1
ATOM 766 O O . PHE A 1 92 ? -2.870 -11.493 -5.704 1.00 92.31 92 PHE A O 1
ATOM 773 N N . HIS A 1 93 ? -1.724 -9.948 -4.565 1.00 91.56 93 HIS A N 1
ATOM 774 C CA . HIS A 1 93 ? -1.989 -10.575 -3.263 1.00 91.56 93 HIS A CA 1
ATOM 775 C C . HIS A 1 93 ? -3.465 -10.520 -2.857 1.00 91.56 93 HIS A C 1
ATOM 777 O O . HIS A 1 93 ? -3.981 -11.485 -2.299 1.00 91.56 93 HIS A O 1
ATOM 783 N N . ALA A 1 94 ? -4.176 -9.440 -3.183 1.00 90.81 94 ALA A N 1
ATOM 784 C CA . ALA A 1 94 ? -5.610 -9.331 -2.930 1.00 90.81 94 ALA A CA 1
ATOM 785 C C . ALA A 1 94 ? -6.402 -10.416 -3.681 1.00 90.81 94 ALA A C 1
ATOM 787 O O . ALA A 1 94 ? -7.312 -11.014 -3.103 1.00 90.81 94 ALA A O 1
ATOM 788 N N . ARG A 1 95 ? -6.028 -10.725 -4.934 1.00 89.56 95 ARG A N 1
ATOM 789 C CA . ARG A 1 95 ? -6.603 -11.849 -5.693 1.00 89.56 95 ARG A CA 1
ATOM 790 C C . ARG A 1 95 ? -6.332 -13.186 -5.007 1.00 89.56 95 ARG A C 1
ATOM 792 O O . ARG A 1 95 ? -7.269 -13.943 -4.789 1.00 89.56 95 ARG A O 1
ATOM 799 N N . GLN A 1 96 ? -5.103 -13.431 -4.550 1.00 85.88 96 GLN A N 1
ATOM 800 C CA . GLN A 1 96 ? -4.783 -14.672 -3.834 1.00 85.88 96 GLN A CA 1
ATOM 801 C C . GLN A 1 96 ? -5.575 -14.852 -2.532 1.00 85.88 96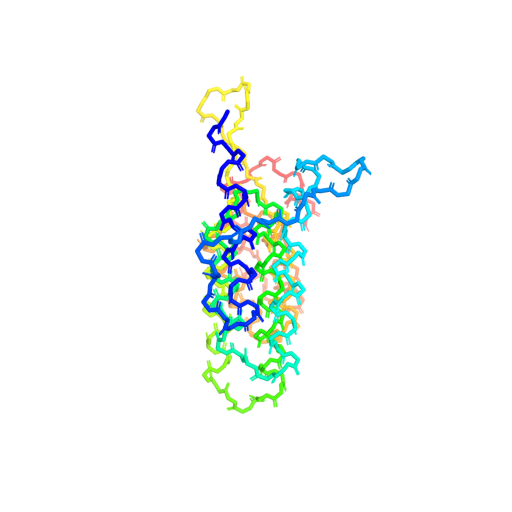 GLN A C 1
ATOM 803 O O . GLN A 1 96 ? -5.976 -15.971 -2.205 1.00 85.88 96 GLN A O 1
ATOM 808 N N . VAL A 1 97 ? -5.810 -13.768 -1.785 1.00 87.06 97 VAL A N 1
ATOM 809 C CA . VAL A 1 97 ? -6.655 -13.790 -0.580 1.00 87.06 97 VAL A CA 1
ATOM 810 C C . VAL A 1 97 ? -8.110 -14.096 -0.942 1.00 87.06 97 VAL A C 1
ATOM 812 O O . VAL A 1 97 ? -8.773 -14.851 -0.231 1.00 87.06 97 VAL A O 1
ATOM 815 N N . LEU A 1 98 ? -8.607 -13.539 -2.049 1.00 85.38 98 LEU A N 1
ATOM 816 C CA . LEU A 1 98 ? -9.966 -13.785 -2.528 1.00 85.38 98 LEU A CA 1
ATOM 817 C C . LEU A 1 98 ? -10.166 -15.234 -2.989 1.00 85.38 98 LEU A C 1
ATOM 819 O O . LEU A 1 98 ? -11.212 -15.816 -2.690 1.00 85.38 98 LEU A O 1
ATOM 823 N N . ASP A 1 99 ? -9.175 -15.809 -3.667 1.00 82.25 99 ASP A N 1
ATOM 824 C CA . ASP A 1 99 ? -9.198 -17.192 -4.148 1.00 82.25 99 ASP A CA 1
ATOM 825 C C . ASP A 1 99 ? -9.063 -18.193 -2.990 1.00 82.25 99 ASP A C 1
ATOM 827 O O . ASP A 1 99 ? -9.705 -19.242 -2.984 1.00 82.25 99 ASP A O 1
ATOM 831 N N . ASN A 1 100 ? -8.303 -17.834 -1.948 1.00 77.75 100 ASN A N 1
ATOM 832 C CA . ASN A 1 100 ? -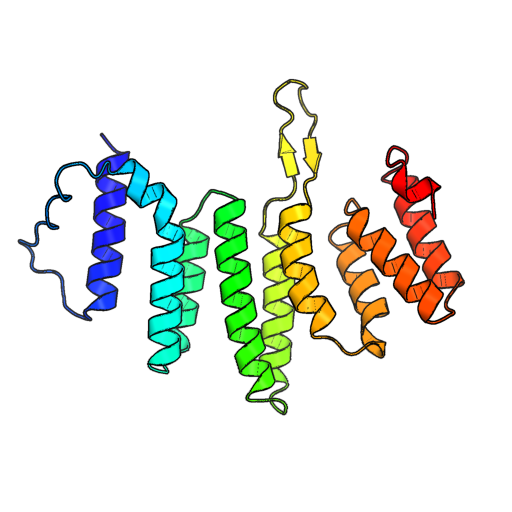8.046 -18.667 -0.773 1.00 77.75 100 ASN A CA 1
ATOM 833 C C . ASN A 1 100 ? -8.599 -18.042 0.518 1.00 77.75 100 ASN A C 1
ATOM 835 O O . ASN A 1 100 ? -7.859 -17.828 1.478 1.00 77.75 100 ASN A O 1
ATOM 839 N N . LYS A 1 101 ? -9.914 -17.788 0.585 1.00 68.25 101 LYS A N 1
ATOM 840 C CA . LYS A 1 101 ? -10.571 -17.073 1.709 1.00 68.25 101 LYS A CA 1
ATOM 841 C C . LYS A 1 101 ? -10.302 -17.643 3.106 1.00 68.25 101 LYS A C 1
ATOM 843 O O . LYS A 1 101 ? -10.403 -16.927 4.098 1.00 68.25 101 LYS A O 1
ATOM 848 N N . THR A 1 102 ? -9.990 -18.932 3.215 1.00 71.44 102 THR A N 1
ATOM 849 C CA . THR A 1 102 ? -9.673 -19.595 4.492 1.00 71.44 102 THR A CA 1
ATOM 850 C C . THR A 1 102 ? -8.208 -19.451 4.902 1.00 71.44 102 THR A C 1
ATOM 852 O O . THR A 1 102 ? -7.858 -19.755 6.045 1.00 71.44 102 THR A O 1
ATOM 855 N N . ASN A 1 103 ? -7.342 -18.978 4.003 1.00 81.62 103 ASN A N 1
ATOM 856 C CA . ASN A 1 103 ? -5.920 -18.831 4.249 1.00 81.62 103 ASN A CA 1
ATOM 857 C C . ASN A 1 103 ? -5.627 -17.535 5.022 1.00 81.62 103 ASN A C 1
ATOM 859 O O . ASN A 1 103 ? -5.365 -16.470 4.462 1.00 81.62 103 ASN A O 1
ATOM 863 N N . LYS A 1 104 ? -5.630 -17.653 6.353 1.00 83.50 104 LYS A N 1
ATOM 864 C CA . LYS A 1 104 ? -5.262 -16.561 7.266 1.00 83.50 104 LYS A CA 1
ATOM 865 C C . LYS A 1 104 ? -3.835 -16.050 7.047 1.00 83.50 104 LYS A C 1
ATOM 867 O O . LYS A 1 104 ? -3.558 -14.904 7.390 1.00 83.50 104 LYS A O 1
ATOM 872 N N . GLU A 1 105 ? -2.929 -16.872 6.525 1.00 86.06 105 GLU A N 1
ATOM 873 C CA . GLU A 1 105 ? -1.549 -16.462 6.254 1.00 86.06 105 GLU A CA 1
ATOM 874 C C . GLU A 1 105 ? -1.484 -15.534 5.043 1.00 86.06 105 GLU A C 1
ATOM 876 O O . GLU A 1 105 ? -0.848 -14.489 5.131 1.00 86.06 105 GLU A O 1
ATOM 881 N N . ALA A 1 106 ? -2.232 -15.829 3.975 1.00 85.88 106 ALA A N 1
ATOM 882 C CA . ALA A 1 106 ? -2.345 -14.942 2.815 1.00 85.88 106 ALA A CA 1
ATOM 883 C C . ALA A 1 106 ? -2.884 -13.556 3.209 1.00 85.88 106 ALA A C 1
ATOM 885 O O . ALA A 1 106 ? -2.326 -12.536 2.808 1.00 85.88 106 ALA A O 1
ATOM 886 N N . ALA A 1 107 ? -3.911 -13.508 4.066 1.00 86.44 107 ALA A N 1
ATOM 887 C CA . ALA A 1 107 ? -4.453 -12.246 4.574 1.00 86.44 107 ALA A CA 1
ATOM 888 C C . ALA A 1 107 ? -3.422 -11.461 5.407 1.00 86.44 107 ALA A C 1
ATOM 890 O O . ALA A 1 107 ? -3.268 -10.256 5.224 1.00 86.44 107 ALA A O 1
ATOM 891 N N . LYS A 1 108 ? -2.663 -12.139 6.281 1.00 90.12 108 LYS A N 1
ATOM 892 C CA . LYS A 1 108 ? -1.577 -11.508 7.054 1.00 90.12 108 LYS A CA 1
ATOM 893 C C . LYS A 1 108 ? -0.473 -10.960 6.154 1.00 90.12 108 LYS A C 1
ATOM 895 O O . LYS A 1 108 ? -0.003 -9.849 6.391 1.00 90.12 108 LYS A O 1
ATOM 900 N N . THR A 1 109 ? -0.070 -11.719 5.137 1.00 90.94 109 THR A N 1
ATOM 901 C CA . THR A 1 109 ? 0.930 -11.293 4.152 1.00 90.94 109 THR A CA 1
ATOM 902 C C . THR A 1 109 ? 0.447 -10.061 3.401 1.00 90.94 109 THR A C 1
ATOM 904 O O . THR A 1 109 ? 1.182 -9.080 3.318 1.00 90.94 109 THR A O 1
ATOM 907 N N . PHE A 1 110 ? -0.806 -10.056 2.942 1.00 91.94 110 PHE A N 1
ATOM 908 C CA . PHE A 1 110 ? -1.404 -8.902 2.278 1.00 91.94 110 PHE A CA 1
ATOM 909 C C . PHE A 1 110 ? -1.400 -7.657 3.174 1.00 91.94 110 PHE A C 1
ATOM 911 O O . PHE A 1 110 ? -0.875 -6.620 2.772 1.00 91.94 110 PHE A O 1
ATOM 918 N N . THR A 1 111 ? -1.881 -7.761 4.415 1.00 91.88 111 THR A N 1
ATOM 919 C CA . THR A 1 111 ? -1.845 -6.649 5.377 1.00 91.88 111 THR A CA 1
ATOM 920 C C . THR A 1 111 ? -0.414 -6.160 5.618 1.00 91.88 111 THR A C 1
ATOM 922 O O . THR A 1 111 ? -0.150 -4.961 5.552 1.00 91.88 111 THR A O 1
ATOM 925 N N . SER A 1 112 ? 0.541 -7.068 5.841 1.00 93.94 112 SER A N 1
ATOM 926 C CA . SER A 1 112 ? 1.951 -6.708 6.033 1.00 93.94 112 SER A CA 1
ATOM 927 C C . SER A 1 112 ? 2.534 -5.975 4.821 1.00 93.94 112 SER A C 1
ATOM 929 O O . SER A 1 112 ? 3.268 -4.999 4.994 1.00 93.94 112 SER A O 1
ATOM 931 N N . LEU A 1 113 ? 2.177 -6.395 3.606 1.00 94.69 113 LEU A N 1
ATOM 932 C CA . LEU A 1 113 ? 2.589 -5.737 2.370 1.00 94.69 113 LEU A CA 1
ATOM 933 C C . LEU A 1 113 ? 1.999 -4.336 2.233 1.00 94.69 113 LEU A C 1
ATOM 935 O O . LEU A 1 113 ? 2.721 -3.435 1.814 1.00 94.69 113 LEU A O 1
ATOM 939 N N . VAL A 1 114 ? 0.740 -4.121 2.626 1.00 94.31 114 VAL A N 1
ATOM 940 C CA . VAL A 1 114 ? 0.127 -2.783 2.631 1.00 94.31 114 VAL A CA 1
ATOM 941 C C . VAL A 1 114 ? 0.890 -1.850 3.564 1.00 94.31 114 VAL A C 1
ATOM 943 O O . VAL A 1 114 ? 1.281 -0.760 3.152 1.00 94.31 114 VAL A O 1
ATOM 946 N N . TYR A 1 115 ? 1.180 -2.287 4.791 1.00 94.25 115 TYR A N 1
ATOM 947 C CA . TYR A 1 115 ? 1.955 -1.480 5.736 1.00 94.25 115 TYR A CA 1
ATOM 948 C C . TYR A 1 115 ? 3.369 -1.181 5.222 1.00 94.25 115 TYR A C 1
ATOM 950 O O . TYR A 1 115 ? 3.862 -0.067 5.394 1.00 94.25 115 TYR A O 1
ATOM 958 N N . ARG A 1 116 ? 4.005 -2.132 4.528 1.00 94.75 116 ARG A N 1
ATOM 959 C CA . ARG A 1 116 ? 5.303 -1.915 3.873 1.00 94.75 116 ARG A CA 1
ATOM 960 C C . ARG A 1 116 ? 5.207 -0.940 2.694 1.00 94.75 116 ARG A C 1
ATOM 962 O O . ARG A 1 116 ? 6.106 -0.126 2.505 1.00 94.75 116 ARG A O 1
ATOM 969 N N . ALA A 1 117 ? 4.129 -0.980 1.915 1.00 93.88 117 ALA A N 1
ATOM 970 C CA . ALA A 1 117 ? 3.892 -0.025 0.834 1.00 93.88 117 ALA A CA 1
ATOM 971 C C . ALA A 1 117 ? 3.722 1.398 1.387 1.00 93.88 117 ALA A C 1
ATOM 973 O O . ALA A 1 117 ? 4.370 2.331 0.920 1.00 93.88 117 ALA A O 1
ATOM 974 N N . VAL A 1 118 ? 2.918 1.550 2.441 1.00 92.12 118 VAL A N 1
ATOM 975 C CA . VAL A 1 118 ? 2.661 2.838 3.101 1.00 92.12 118 VAL A CA 1
ATOM 976 C C . VAL A 1 118 ? 3.942 3.474 3.651 1.00 92.12 118 VAL A C 1
ATOM 978 O O . VAL A 1 118 ? 4.106 4.686 3.555 1.00 92.12 118 VAL A O 1
ATOM 981 N N . THR A 1 119 ? 4.861 2.681 4.204 1.00 91.00 119 THR A N 1
ATOM 982 C CA . THR A 1 119 ? 6.111 3.201 4.782 1.00 91.00 119 THR A CA 1
ATOM 983 C C . THR A 1 119 ? 7.234 3.399 3.766 1.00 91.00 119 THR A C 1
ATOM 985 O O . THR A 1 119 ? 8.166 4.151 4.045 1.00 91.00 119 THR A O 1
ATOM 988 N N . SER A 1 120 ? 7.168 2.752 2.599 1.00 91.44 120 SER A N 1
ATOM 989 C CA . SER A 1 120 ? 8.217 2.829 1.572 1.00 91.44 120 SER A CA 1
ATOM 990 C C . SER A 1 120 ? 7.934 3.828 0.453 1.00 91.44 120 SER A C 1
ATOM 992 O O . SER A 1 120 ? 8.879 4.326 -0.157 1.00 91.44 120 SER A O 1
ATOM 994 N N . ILE A 1 121 ? 6.667 4.147 0.164 1.00 90.69 121 ILE A N 1
ATOM 995 C CA . ILE A 1 121 ? 6.324 5.146 -0.854 1.00 90.69 121 ILE A CA 1
ATOM 996 C C . ILE A 1 121 ? 6.713 6.544 -0.339 1.00 90.69 121 ILE A C 1
ATOM 998 O O . ILE A 1 121 ? 6.227 6.964 0.714 1.00 90.69 121 ILE A O 1
ATOM 1002 N N . PRO A 1 122 ? 7.541 7.313 -1.072 1.00 88.12 122 PRO A N 1
ATOM 1003 C CA . PRO A 1 122 ? 7.918 8.655 -0.646 1.00 88.12 122 PRO A CA 1
ATOM 1004 C C . PRO A 1 122 ? 6.715 9.604 -0.610 1.00 88.12 122 PRO A C 1
ATOM 1006 O O . PRO A 1 122 ? 6.052 9.831 -1.623 1.00 88.12 122 PRO A O 1
ATOM 1009 N N . THR A 1 123 ? 6.456 10.184 0.561 1.00 89.25 123 THR A N 1
ATOM 1010 C CA . THR A 1 123 ? 5.387 11.177 0.782 1.00 89.25 123 THR A CA 1
ATOM 1011 C C . THR A 1 123 ? 5.909 12.571 1.069 1.00 89.25 123 THR A C 1
ATOM 1013 O O . THR A 1 123 ? 5.159 13.529 0.930 1.00 89.25 123 THR A O 1
ATOM 1016 N N . LYS A 1 124 ? 7.174 12.697 1.470 1.00 88.31 124 LYS A N 1
ATOM 1017 C CA . LYS A 1 124 ? 7.818 13.957 1.833 1.00 88.31 124 LYS A CA 1
ATOM 1018 C C . LYS A 1 124 ? 8.677 14.441 0.671 1.00 88.31 124 LYS A C 1
ATOM 1020 O O . LYS A 1 124 ? 9.530 13.701 0.187 1.00 88.31 124 LYS A O 1
ATOM 1025 N N . PHE A 1 125 ? 8.454 15.677 0.246 1.00 85.88 125 PHE A N 1
ATOM 1026 C CA . PHE A 1 125 ? 9.133 16.282 -0.893 1.00 85.88 125 PHE A CA 1
ATOM 1027 C C . PHE A 1 125 ? 9.736 17.628 -0.505 1.00 85.88 125 PHE A C 1
ATOM 1029 O O . PHE A 1 125 ? 9.122 18.407 0.227 1.00 85.88 125 PHE A O 1
ATOM 1036 N N . ASP A 1 126 ? 10.916 17.921 -1.042 1.00 84.25 126 ASP A N 1
ATOM 1037 C CA . ASP A 1 126 ? 11.610 19.179 -0.778 1.00 84.25 126 ASP A CA 1
ATOM 1038 C C . ASP A 1 126 ? 10.915 20.353 -1.481 1.00 84.25 126 ASP A C 1
ATOM 1040 O O . ASP A 1 126 ? 10.557 20.291 -2.668 1.00 84.25 126 ASP A O 1
ATOM 1044 N N . CYS A 1 127 ? 10.744 21.462 -0.762 1.00 81.19 127 CYS A N 1
ATOM 1045 C CA . CYS A 1 127 ? 10.285 22.711 -1.354 1.00 81.19 127 CYS A CA 1
ATOM 1046 C C . CYS A 1 127 ? 11.431 23.356 -2.144 1.00 81.19 127 CYS A C 1
ATOM 1048 O O . CYS A 1 127 ? 12.403 23.842 -1.576 1.00 81.19 127 CYS A O 1
ATOM 1050 N N . ARG A 1 128 ? 11.287 23.447 -3.473 1.00 73.50 128 ARG A N 1
ATOM 1051 C CA . ARG A 1 128 ? 12.334 23.985 -4.369 1.00 73.50 128 ARG A CA 1
ATOM 1052 C C . ARG A 1 128 ? 12.765 25.430 -4.076 1.00 73.50 128 ARG A C 1
ATOM 1054 O O . ARG A 1 128 ? 13.831 25.835 -4.522 1.00 73.50 128 ARG A O 1
ATOM 1061 N N . PHE A 1 129 ? 11.941 26.205 -3.371 1.00 74.62 129 PHE A N 1
ATOM 1062 C CA . PHE A 1 129 ? 12.140 27.646 -3.174 1.00 74.62 129 PHE A CA 1
ATOM 1063 C C . PHE A 1 129 ? 12.309 28.068 -1.710 1.00 74.62 129 PHE A C 1
ATOM 1065 O O . PHE A 1 129 ? 12.597 29.234 -1.455 1.00 74.62 129 PHE A O 1
ATOM 1072 N N . VAL A 1 130 ? 12.141 27.153 -0.750 1.00 74.69 130 VAL A N 1
ATOM 1073 C CA . VAL A 1 130 ? 12.238 27.457 0.684 1.00 74.69 130 VAL A CA 1
ATOM 1074 C C . VAL A 1 130 ? 13.156 26.434 1.326 1.00 74.69 130 VAL A C 1
ATOM 1076 O O . VAL A 1 130 ? 12.887 25.237 1.285 1.00 74.69 130 VAL A O 1
ATOM 1079 N N . TRP A 1 131 ? 14.255 26.916 1.896 1.00 72.06 131 TRP A N 1
ATOM 1080 C CA . TRP A 1 131 ? 15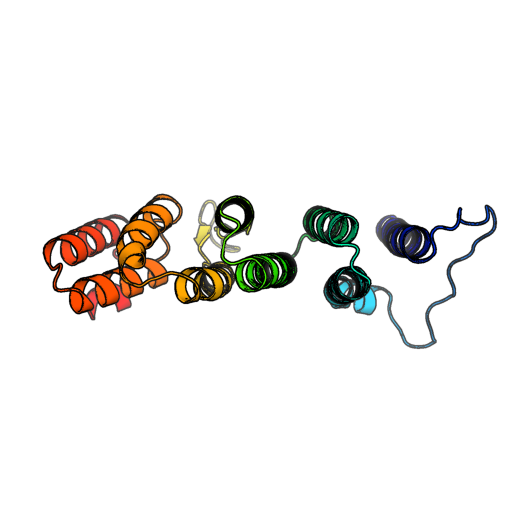.254 26.058 2.519 1.00 72.06 131 TRP A CA 1
ATOM 1081 C C . TRP A 1 131 ? 14.668 25.427 3.781 1.00 72.06 131 TRP A C 1
ATOM 1083 O O . TRP A 1 131 ? 13.954 26.092 4.527 1.00 72.06 131 TRP A O 1
ATOM 1093 N N . ASP A 1 132 ? 14.955 24.141 3.980 1.00 72.44 132 ASP A N 1
ATOM 1094 C CA . ASP A 1 132 ? 14.484 23.336 5.117 1.00 72.44 132 ASP A CA 1
ATOM 1095 C C . ASP A 1 132 ? 12.949 23.199 5.238 1.00 72.44 132 ASP A C 1
ATOM 1097 O O . ASP A 1 132 ? 12.408 22.714 6.232 1.00 72.44 132 ASP A O 1
ATOM 1101 N N . SER A 1 133 ? 12.213 23.582 4.190 1.00 80.75 133 SER A N 1
ATOM 1102 C CA . SER A 1 133 ? 10.774 23.360 4.094 1.00 80.75 133 SER A CA 1
ATOM 1103 C C . SER A 1 133 ? 10.486 22.139 3.233 1.00 80.75 133 SER A C 1
ATOM 1105 O O . SER A 1 133 ? 11.075 21.936 2.171 1.00 80.75 133 SER A O 1
ATOM 1107 N N . HIS A 1 134 ? 9.532 21.340 3.692 1.00 82.38 134 HIS A N 1
ATOM 1108 C CA . HIS A 1 134 ? 9.057 20.168 2.982 1.00 82.38 134 HIS A CA 1
ATOM 1109 C C . HIS A 1 134 ? 7.544 20.245 2.863 1.00 82.38 134 HIS A C 1
ATOM 1111 O O . HIS A 1 134 ? 6.870 20.827 3.716 1.00 82.38 134 HIS A O 1
ATOM 1117 N N . TRP A 1 135 ? 7.012 19.619 1.825 1.00 83.75 135 TRP A N 1
ATOM 1118 C CA . TRP A 1 135 ? 5.582 19.421 1.670 1.00 83.75 135 TRP A CA 1
ATOM 1119 C C . TRP A 1 135 ? 5.279 17.932 1.561 1.00 83.75 135 TRP A C 1
ATOM 1121 O O . TRP A 1 135 ? 6.097 17.141 1.081 1.00 83.75 135 TRP A O 1
ATOM 1131 N N . TYR A 1 136 ? 4.097 17.554 2.036 1.00 86.94 136 TYR A N 1
ATOM 1132 C CA . TYR A 1 136 ? 3.651 16.171 2.011 1.00 86.94 136 TYR A CA 1
ATOM 1133 C C . TYR A 1 136 ? 2.638 15.953 0.889 1.00 86.94 136 TYR A C 1
ATOM 1135 O O . TYR A 1 136 ? 1.699 16.733 0.719 1.00 86.94 136 TYR A O 1
ATOM 1143 N N . ASN A 1 137 ? 2.811 14.869 0.138 1.00 88.25 137 ASN A N 1
ATOM 1144 C CA . ASN A 1 137 ? 1.868 14.406 -0.867 1.00 88.25 137 ASN A CA 1
ATOM 1145 C C . ASN A 1 137 ? 1.443 12.974 -0.561 1.00 88.25 137 ASN A C 1
ATOM 1147 O O . ASN A 1 137 ? 2.214 12.033 -0.743 1.00 88.25 137 ASN A O 1
ATOM 1151 N N . TYR A 1 138 ? 0.186 12.815 -0.163 1.00 89.19 138 TYR A N 1
ATOM 1152 C CA . TYR A 1 138 ? -0.397 11.508 0.117 1.00 89.19 138 TYR A CA 1
ATOM 1153 C C . TYR A 1 138 ? -1.275 10.978 -1.018 1.00 89.19 138 TYR A C 1
ATOM 1155 O O . TYR A 1 138 ? -1.781 9.870 -0.899 1.00 89.19 138 TYR A O 1
ATOM 1163 N N . ASN A 1 139 ? -1.437 11.696 -2.138 1.00 88.88 139 ASN A N 1
ATOM 1164 C CA . ASN A 1 139 ? -2.354 11.282 -3.211 1.00 88.88 139 ASN A CA 1
ATOM 1165 C C . ASN A 1 139 ? -2.031 9.879 -3.744 1.00 88.88 139 ASN A C 1
ATOM 1167 O O . ASN A 1 139 ? -2.931 9.075 -3.958 1.00 88.88 139 ASN A O 1
ATOM 1171 N N . HIS A 1 140 ? -0.742 9.577 -3.911 1.00 87.88 140 HIS A N 1
ATOM 1172 C CA . HIS A 1 140 ? -0.267 8.277 -4.387 1.00 87.88 140 HIS A CA 1
ATOM 1173 C C . HIS A 1 140 ? -0.507 7.142 -3.384 1.00 87.88 140 HIS A C 1
ATOM 1175 O O . HIS A 1 140 ? -0.823 6.021 -3.769 1.00 87.88 140 HIS A O 1
ATOM 1181 N N . ILE A 1 141 ? -0.377 7.423 -2.087 1.00 91.06 141 ILE A N 1
ATOM 1182 C CA . ILE A 1 141 ? -0.647 6.422 -1.053 1.00 91.06 141 ILE A CA 1
ATOM 1183 C C . ILE A 1 141 ? -2.148 6.242 -0.867 1.00 91.06 141 ILE A C 1
ATOM 1185 O O . ILE A 1 141 ? -2.603 5.117 -0.708 1.00 91.06 141 ILE A O 1
ATOM 1189 N N . ASN A 1 142 ? -2.937 7.310 -0.964 1.00 91.81 142 ASN A N 1
ATOM 1190 C CA . ASN A 1 142 ? -4.385 7.238 -0.806 1.00 91.81 142 ASN A CA 1
ATOM 1191 C C . ASN A 1 142 ? -5.026 6.313 -1.846 1.00 91.81 142 ASN A C 1
ATOM 1193 O O . ASN A 1 142 ? -5.902 5.543 -1.476 1.00 91.81 142 ASN A O 1
ATOM 1197 N N . THR A 1 143 ? -4.519 6.269 -3.085 1.00 89.75 143 THR A N 1
ATOM 1198 C CA . THR A 1 143 ? -4.987 5.285 -4.080 1.00 89.75 143 THR A CA 1
ATOM 1199 C C . THR A 1 143 ? -4.681 3.838 -3.688 1.00 89.75 143 THR A C 1
ATOM 1201 O O . THR A 1 143 ? -5.455 2.936 -3.996 1.00 89.75 143 THR A O 1
ATOM 1204 N N . VAL A 1 144 ? -3.563 3.599 -2.997 1.00 91.31 144 VAL A N 1
ATOM 1205 C CA . VAL A 1 144 ? -3.202 2.270 -2.481 1.00 91.31 144 VAL A CA 1
ATOM 1206 C C . VAL A 1 144 ? -4.066 1.907 -1.271 1.00 91.31 144 VAL A C 1
ATOM 1208 O O . VAL A 1 144 ? -4.561 0.785 -1.175 1.00 91.31 144 VAL A O 1
ATOM 1211 N N . LEU A 1 145 ? -4.290 2.864 -0.369 1.00 93.31 145 LEU A N 1
ATOM 1212 C CA . LEU A 1 145 ? -5.162 2.686 0.789 1.00 93.31 145 LEU A CA 1
ATOM 1213 C C . LEU A 1 145 ? -6.605 2.420 0.379 1.00 93.31 145 LEU A C 1
ATOM 1215 O O . LEU A 1 145 ? -7.257 1.617 1.031 1.00 93.31 145 LEU A O 1
ATOM 1219 N N . ASP A 1 146 ? -7.088 3.030 -0.703 1.00 92.12 146 ASP A N 1
ATOM 1220 C CA . ASP A 1 146 ? -8.428 2.763 -1.226 1.00 92.12 146 ASP A CA 1
ATOM 1221 C C . ASP A 1 146 ? -8.598 1.280 -1.576 1.00 92.12 146 ASP A C 1
ATOM 1223 O O . ASP A 1 146 ? -9.617 0.683 -1.241 1.00 92.12 146 ASP A O 1
ATOM 1227 N N . LEU A 1 147 ? -7.589 0.641 -2.177 1.00 89.56 147 LEU A N 1
ATOM 1228 C CA . LEU A 1 147 ? -7.637 -0.799 -2.454 1.00 89.56 147 LEU A CA 1
ATOM 1229 C C . LEU A 1 147 ? -7.691 -1.635 -1.171 1.00 89.56 147 LEU A C 1
ATOM 1231 O O . LEU A 1 147 ? -8.450 -2.600 -1.101 1.00 89.56 147 LEU A O 1
ATOM 1235 N N . TYR A 1 148 ? -6.902 -1.267 -0.161 1.00 92.31 148 TYR A N 1
ATOM 1236 C CA . TYR A 1 148 ? -6.860 -1.986 1.110 1.00 92.31 148 TYR A CA 1
ATOM 1237 C C . TYR A 1 148 ? -8.150 -1.811 1.915 1.00 92.31 148 TYR A C 1
ATOM 1239 O O . TYR A 1 148 ? -8.786 -2.796 2.281 1.00 92.31 148 TYR A O 1
ATOM 1247 N N . LEU A 1 149 ? -8.573 -0.571 2.153 1.00 92.19 149 LEU A N 1
ATOM 1248 C CA . LEU A 1 149 ? -9.739 -0.254 2.975 1.00 92.19 149 LEU A CA 1
ATOM 1249 C C . LEU A 1 149 ? -11.028 -0.805 2.358 1.00 92.19 149 LEU A C 1
ATOM 1251 O O . LEU A 1 149 ? -11.848 -1.364 3.076 1.00 92.19 149 LEU A O 1
ATOM 1255 N N . ASN A 1 150 ? -11.171 -0.765 1.028 1.00 89.94 150 ASN A N 1
ATOM 1256 C CA . ASN A 1 150 ? -12.326 -1.366 0.352 1.00 89.94 150 ASN A CA 1
ATOM 1257 C C . ASN A 1 150 ? -12.368 -2.901 0.450 1.00 89.94 150 ASN A C 1
ATOM 1259 O O . ASN A 1 150 ? -13.416 -3.496 0.209 1.00 89.94 150 ASN A O 1
ATOM 1263 N N . SER A 1 151 ? -11.248 -3.552 0.779 1.00 86.38 151 SER A N 1
ATOM 1264 C CA . SER A 1 151 ? -11.194 -5.006 0.971 1.00 86.38 151 SER A CA 1
ATOM 1265 C C . SER A 1 151 ? -11.578 -5.454 2.387 1.00 86.38 151 SER A C 1
ATOM 1267 O O . SER A 1 151 ? -11.774 -6.648 2.617 1.00 86.38 151 SER A O 1
ATOM 1269 N N . LEU A 1 152 ? -11.688 -4.519 3.336 1.00 87.69 152 LEU A N 1
ATOM 1270 C CA . LEU A 1 152 ? -11.925 -4.820 4.744 1.00 87.69 152 LEU A CA 1
ATOM 1271 C C . LEU A 1 152 ? -13.421 -4.823 5.111 1.00 87.69 152 LEU A C 1
ATOM 1273 O O . LEU A 1 152 ? -14.201 -4.035 4.572 1.00 87.69 152 LEU A O 1
ATOM 1277 N N . PRO A 1 153 ? -13.830 -5.663 6.081 1.00 88.06 153 PRO A N 1
ATOM 1278 C CA . PRO A 1 153 ? -15.130 -5.550 6.734 1.00 88.06 153 PRO A CA 1
ATOM 1279 C C . PRO A 1 153 ? -15.279 -4.219 7.480 1.00 88.06 153 PRO A C 1
ATOM 1281 O O . PRO A 1 153 ? -14.312 -3.706 8.051 1.00 88.06 153 PRO A O 1
ATOM 1284 N N . LYS A 1 154 ? -16.507 -3.691 7.534 1.00 87.38 154 LYS A N 1
ATOM 1285 C CA . LYS A 1 154 ? -16.803 -2.387 8.151 1.00 87.38 154 LYS A CA 1
ATOM 1286 C C . LYS A 1 154 ? -16.444 -2.326 9.633 1.00 87.38 154 LYS A C 1
ATOM 1288 O O . LYS A 1 154 ? -16.016 -1.283 10.118 1.00 87.38 154 LYS A O 1
ATOM 1293 N N . GLU A 1 155 ? -16.564 -3.451 10.330 1.00 88.25 155 GLU A N 1
ATOM 1294 C CA . GLU A 1 155 ? -16.289 -3.577 11.762 1.00 88.25 155 GLU A CA 1
ATOM 1295 C C . GLU A 1 155 ? -14.810 -3.342 12.096 1.00 88.25 155 GLU A C 1
ATOM 1297 O O . GLU A 1 155 ? -14.479 -2.993 13.225 1.00 88.25 155 GLU A O 1
ATOM 1302 N N . LEU A 1 156 ? -13.912 -3.536 11.124 1.00 89.25 156 LEU A N 1
ATOM 1303 C CA . LEU A 1 156 ? -12.469 -3.366 11.301 1.00 89.25 156 LEU A CA 1
ATOM 1304 C C . LEU A 1 156 ? -11.960 -2.012 10.793 1.00 89.25 156 LEU A C 1
ATOM 1306 O O . LEU A 1 156 ? -10.824 -1.645 11.097 1.00 89.25 156 LEU A O 1
ATOM 1310 N N . LEU A 1 157 ? -12.772 -1.263 10.036 1.00 91.00 157 LEU A N 1
ATOM 1311 C CA . LEU A 1 157 ? -12.335 -0.032 9.376 1.00 91.00 157 LEU A CA 1
ATOM 1312 C C . LEU A 1 157 ? -11.833 1.014 10.369 1.00 91.00 157 LEU A C 1
ATOM 1314 O O . LEU A 1 157 ? -10.751 1.555 10.165 1.00 91.00 157 LEU A O 1
ATOM 1318 N N . LEU A 1 158 ? -12.569 1.277 11.453 1.00 90.62 158 LEU A N 1
ATOM 1319 C CA . LEU A 1 158 ? -12.185 2.296 12.438 1.00 90.62 158 LEU A CA 1
ATOM 1320 C C . LEU A 1 158 ? -10.840 1.982 13.100 1.00 90.62 158 LEU A C 1
ATOM 1322 O O . LEU A 1 158 ? -9.967 2.846 13.155 1.00 90.62 158 LEU A O 1
ATOM 1326 N N . THR A 1 159 ? -10.632 0.731 13.513 1.00 91.81 159 THR A N 1
ATOM 1327 C CA . THR A 1 159 ? -9.358 0.285 14.095 1.00 91.81 159 THR A CA 1
ATOM 1328 C C . THR A 1 159 ? -8.201 0.400 13.101 1.00 91.81 159 THR A C 1
ATOM 1330 O O . THR A 1 159 ? -7.086 0.769 13.472 1.00 91.81 159 THR A O 1
ATOM 1333 N N . GLU A 1 160 ? -8.436 0.100 11.823 1.00 92.62 160 GLU A N 1
ATOM 1334 C CA . GLU A 1 160 ? -7.407 0.255 10.792 1.00 92.62 160 GLU A CA 1
ATOM 1335 C C . GLU A 1 160 ? -7.133 1.731 10.466 1.00 92.62 160 GLU A C 1
ATOM 1337 O O . GLU A 1 160 ? -5.975 2.099 10.269 1.00 92.62 160 GLU A O 1
ATOM 1342 N N . TYR A 1 161 ? -8.144 2.604 10.498 1.00 92.56 161 TYR A N 1
ATOM 1343 C CA . TYR A 1 161 ? -7.943 4.049 10.382 1.00 92.56 161 TYR A CA 1
ATOM 1344 C C . TYR A 1 161 ? -7.056 4.593 11.507 1.00 92.56 161 TYR A C 1
ATOM 1346 O O . TYR A 1 161 ? -6.114 5.326 11.211 1.00 92.56 161 TYR A O 1
ATOM 1354 N N . GLU A 1 162 ? -7.278 4.202 12.766 1.00 91.00 162 GLU A N 1
ATOM 1355 C CA . GLU A 1 162 ? -6.422 4.609 13.896 1.00 91.00 162 GLU A CA 1
ATOM 1356 C C . GLU A 1 162 ? -4.950 4.231 13.669 1.00 91.00 162 GLU A C 1
ATOM 1358 O O . GLU A 1 162 ? -4.040 5.052 13.847 1.00 91.00 162 GLU A O 1
ATOM 1363 N N . ARG A 1 163 ? -4.700 2.995 13.221 1.00 92.38 163 ARG A N 1
ATOM 1364 C CA . ARG A 1 163 ? -3.347 2.509 12.910 1.00 92.38 163 ARG A CA 1
ATOM 1365 C C . ARG A 1 163 ? -2.706 3.302 11.779 1.00 92.38 163 ARG A C 1
ATOM 1367 O O . ARG A 1 163 ? -1.558 3.722 11.903 1.00 92.38 163 ARG A O 1
ATOM 1374 N N . LEU A 1 164 ? -3.435 3.533 10.689 1.00 91.25 164 LEU A N 1
ATOM 1375 C CA . LEU A 1 164 ? -2.921 4.263 9.531 1.00 91.25 164 LEU A CA 1
ATOM 1376 C C . LEU A 1 164 ? -2.657 5.741 9.850 1.00 91.25 164 LEU A C 1
ATOM 1378 O O . LEU A 1 164 ? -1.650 6.282 9.396 1.00 91.25 164 LEU A O 1
ATOM 1382 N N . ILE A 1 165 ? -3.505 6.380 10.661 1.00 90.44 165 ILE A N 1
ATOM 1383 C CA . ILE A 1 165 ? -3.309 7.763 11.126 1.00 90.44 165 ILE A CA 1
ATOM 1384 C C . ILE A 1 165 ? -2.062 7.864 12.008 1.00 90.44 165 ILE A C 1
ATOM 1386 O O . ILE A 1 165 ? -1.300 8.814 11.868 1.00 90.44 165 ILE A O 1
ATOM 1390 N N . THR A 1 166 ? -1.793 6.860 12.845 1.00 89.44 166 THR A N 1
ATOM 1391 C CA . THR A 1 166 ? -0.563 6.811 13.656 1.00 89.44 166 THR A CA 1
ATOM 1392 C C . THR A 1 166 ? 0.699 6.799 12.783 1.00 89.44 166 THR A C 1
ATOM 1394 O O . THR A 1 166 ? 1.715 7.385 13.148 1.00 89.44 166 THR A O 1
ATOM 1397 N N . ILE A 1 167 ? 0.642 6.159 11.610 1.00 88.88 167 ILE A N 1
ATOM 1398 C CA . ILE A 1 167 ? 1.765 6.090 10.660 1.00 88.88 167 ILE A CA 1
ATOM 1399 C C . ILE A 1 167 ? 1.859 7.363 9.806 1.00 88.88 167 ILE A C 1
ATOM 1401 O O . ILE A 1 167 ? 2.957 7.798 9.461 1.00 88.88 167 ILE A O 1
ATOM 1405 N N . MET A 1 168 ? 0.722 7.964 9.446 1.00 88.88 168 MET A N 1
ATOM 1406 C CA . MET A 1 168 ? 0.638 9.129 8.558 1.00 88.88 168 MET A CA 1
ATOM 1407 C C . MET A 1 168 ? -0.224 10.253 9.159 1.00 88.88 168 MET A C 1
ATOM 1409 O O . MET A 1 168 ? -1.281 10.576 8.607 1.00 88.88 168 MET A O 1
ATOM 1413 N N . PRO A 1 169 ? 0.230 10.904 10.244 1.00 85.38 169 PRO A N 1
ATOM 1414 C CA . PRO A 1 169 ? -0.564 11.912 10.955 1.00 85.38 169 PRO A CA 1
ATOM 1415 C C . PRO A 1 169 ? -0.851 13.166 10.113 1.00 85.38 169 PRO A C 1
ATOM 1417 O O . PRO A 1 169 ? -1.872 13.824 10.285 1.00 85.38 169 PRO A O 1
ATOM 1420 N N . SER A 1 170 ? 0.001 13.489 9.135 1.00 85.44 170 SER A N 1
ATOM 1421 C CA . SER A 1 170 ? -0.206 14.639 8.239 1.00 85.44 170 SER A CA 1
ATOM 1422 C C . SER A 1 170 ? -1.142 14.343 7.054 1.00 85.44 170 SER A C 1
ATOM 1424 O O . SER A 1 170 ? -1.375 15.211 6.211 1.00 85.44 170 SER A O 1
ATOM 1426 N N . ASN A 1 171 ? -1.697 13.129 6.946 1.00 88.81 171 ASN A N 1
ATOM 1427 C CA . ASN A 1 171 ? -2.614 12.768 5.866 1.00 88.81 171 ASN A CA 1
ATOM 1428 C C . ASN A 1 171 ? -4.051 13.200 6.181 1.00 88.81 171 ASN A C 1
ATOM 1430 O O . ASN A 1 171 ? -4.894 12.412 6.609 1.00 88.81 171 ASN A O 1
ATOM 1434 N N . VAL A 1 172 ? -4.350 14.465 5.900 1.00 86.50 172 VAL A N 1
ATOM 1435 C CA . VAL A 1 172 ? -5.670 15.060 6.155 1.00 86.50 172 VAL A CA 1
ATOM 1436 C C . VAL A 1 172 ? -6.808 14.309 5.454 1.00 86.50 172 VAL A C 1
ATOM 1438 O O . VAL A 1 172 ? -7.876 14.143 6.035 1.00 86.50 172 VAL A O 1
ATOM 1441 N N . GLN A 1 173 ? -6.601 13.818 4.227 1.00 88.31 173 GLN A N 1
ATOM 1442 C CA . GLN A 1 173 ? -7.641 13.073 3.503 1.00 88.31 173 GLN A CA 1
ATOM 1443 C C . GLN A 1 173 ? -8.015 11.772 4.220 1.00 88.31 173 GLN A C 1
ATOM 1445 O O . GLN A 1 173 ? -9.193 11.425 4.267 1.00 88.31 173 GLN A O 1
ATOM 1450 N N . LEU A 1 174 ? -7.031 11.068 4.785 1.00 91.00 174 LEU A N 1
ATOM 1451 C CA . LEU A 1 174 ? -7.267 9.858 5.566 1.00 91.00 174 LEU A CA 1
ATOM 1452 C C . LEU A 1 174 ? -8.070 10.166 6.833 1.00 91.00 174 LEU A C 1
ATOM 1454 O O . LEU A 1 174 ? -9.042 9.469 7.112 1.00 91.00 174 LEU A O 1
ATOM 1458 N N . ILE A 1 175 ? -7.705 11.231 7.551 1.00 90.00 175 ILE A N 1
ATOM 1459 C CA . ILE A 1 175 ? -8.395 11.635 8.782 1.00 90.00 175 ILE A CA 1
ATOM 1460 C C . ILE A 1 175 ? -9.850 12.011 8.495 1.00 90.00 175 ILE A C 1
ATOM 1462 O O . ILE A 1 175 ? -10.749 11.532 9.175 1.00 90.00 175 ILE A O 1
ATOM 1466 N N . LEU A 1 176 ? -10.105 12.805 7.450 1.00 89.25 176 LEU A N 1
ATOM 1467 C CA . LEU A 1 176 ? -11.467 13.179 7.056 1.00 89.25 176 LEU A CA 1
ATOM 1468 C C . LEU A 1 176 ? -12.338 11.946 6.778 1.00 89.25 176 LEU A C 1
ATOM 1470 O O . LEU A 1 176 ? -13.479 11.872 7.230 1.00 89.25 176 LEU A O 1
ATOM 1474 N N . ARG A 1 177 ? -11.795 10.952 6.063 1.00 91.00 177 ARG A N 1
ATOM 1475 C CA . ARG A 1 177 ? -12.501 9.691 5.789 1.00 91.00 177 ARG A CA 1
ATOM 1476 C C . ARG A 1 177 ? -12.766 8.903 7.072 1.00 91.00 177 ARG A C 1
ATOM 1478 O O . ARG A 1 177 ? -13.879 8.420 7.246 1.00 91.00 177 ARG A O 1
ATOM 1485 N N . ALA A 1 178 ? -11.788 8.827 7.975 1.00 89.94 178 ALA A N 1
ATOM 1486 C CA . ALA A 1 178 ? -11.947 8.178 9.273 1.00 89.94 178 ALA A CA 1
ATOM 1487 C C . ALA A 1 178 ? -13.049 8.840 10.115 1.00 89.94 178 ALA A C 1
ATOM 1489 O O . ALA A 1 178 ? -13.881 8.146 10.694 1.00 89.94 178 ALA A O 1
ATOM 1490 N N . CYS A 1 179 ? -13.117 10.175 10.129 1.00 89.00 179 CYS A N 1
ATOM 1491 C CA . CYS A 1 179 ? -14.184 10.903 10.813 1.00 89.00 179 CYS A CA 1
ATOM 1492 C C . CYS A 1 179 ? -15.561 10.627 10.195 1.00 89.00 179 CYS A C 1
ATOM 1494 O O . CYS A 1 179 ? -16.523 10.414 10.928 1.00 89.00 179 CYS A O 1
ATOM 1496 N N . HIS A 1 180 ? -15.673 10.605 8.863 1.00 89.75 180 HIS A N 1
ATOM 1497 C CA . HIS A 1 180 ? -16.930 10.260 8.193 1.00 89.75 180 HIS A CA 1
ATOM 1498 C C . HIS A 1 180 ? -17.392 8.834 8.511 1.00 89.75 180 HIS A C 1
ATOM 1500 O O . HIS A 1 180 ? -18.584 8.618 8.737 1.00 89.75 180 HIS A O 1
ATOM 1506 N N . GLU A 1 181 ? -16.467 7.876 8.568 1.00 89.69 181 GLU A N 1
ATOM 1507 C CA . GLU A 1 181 ? -16.786 6.500 8.951 1.00 89.69 181 GLU A CA 1
ATOM 1508 C C . GLU A 1 181 ? -17.210 6.421 10.426 1.00 89.69 181 GLU A C 1
ATOM 1510 O O . GLU A 1 181 ? -18.223 5.801 10.731 1.00 89.69 181 GLU A O 1
ATOM 1515 N N . ALA A 1 182 ? -16.522 7.121 11.334 1.00 89.19 182 ALA A N 1
ATOM 1516 C CA . ALA A 1 182 ? -16.869 7.153 12.758 1.00 89.19 182 ALA A CA 1
ATOM 1517 C C . ALA A 1 182 ? -18.265 7.748 13.005 1.00 89.19 182 ALA A C 1
ATOM 1519 O O . ALA A 1 182 ? -19.052 7.189 13.763 1.00 89.19 182 ALA A O 1
ATOM 1520 N N . ILE A 1 183 ? -18.610 8.831 12.299 1.00 88.56 183 ILE A N 1
ATOM 1521 C CA . ILE A 1 183 ? -19.958 9.421 12.330 1.00 88.56 183 ILE A CA 1
ATOM 1522 C C . ILE A 1 183 ? -20.996 8.429 11.7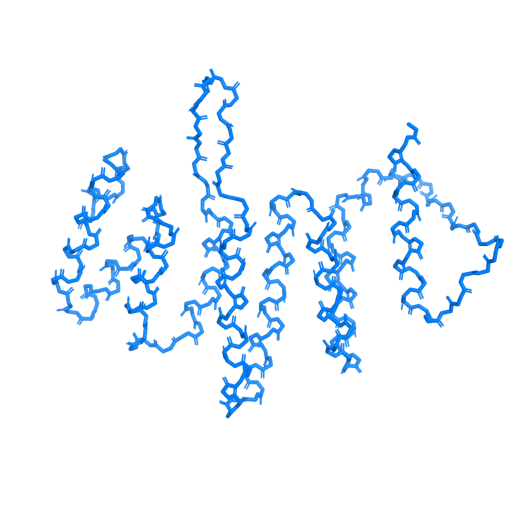93 1.00 88.56 183 ILE A C 1
ATOM 1524 O O . ILE A 1 183 ? -22.085 8.315 12.347 1.00 88.56 183 ILE A O 1
ATOM 1528 N N . SER A 1 184 ? -20.664 7.689 10.733 1.00 89.19 184 SER A N 1
ATOM 1529 C CA . SER A 1 184 ? -21.564 6.685 10.151 1.00 89.19 184 SER A CA 1
ATOM 1530 C C . SER A 1 184 ? -21.810 5.493 11.085 1.00 89.19 184 SER A C 1
ATOM 1532 O O . SER A 1 184 ? -22.864 4.867 10.999 1.00 89.19 184 SER A O 1
ATOM 1534 N N . GLN A 1 185 ? -20.863 5.192 11.979 1.00 88.38 185 GLN A N 1
ATOM 1535 C CA . GLN A 1 185 ? -20.961 4.142 13.001 1.00 88.38 185 GLN A CA 1
ATOM 1536 C C . GLN A 1 185 ? -21.448 4.659 14.374 1.00 88.38 185 GLN A C 1
ATOM 1538 O O . GLN A 1 185 ? -21.458 3.895 15.335 1.00 88.38 185 GLN A O 1
ATOM 1543 N N . ASP A 1 186 ? -21.882 5.925 14.461 1.00 86.25 186 ASP A N 1
ATOM 1544 C CA . ASP A 1 186 ? -22.357 6.613 15.680 1.00 86.25 186 ASP A CA 1
ATOM 1545 C C . ASP A 1 186 ? -21.315 6.732 16.818 1.00 86.25 186 ASP A C 1
ATOM 1547 O O . ASP A 1 186 ? -21.650 6.985 17.976 1.00 86.25 186 ASP A O 1
ATOM 1551 N N . ASP A 1 187 ? -20.018 6.618 16.502 1.00 86.81 187 ASP A N 1
ATOM 1552 C CA . ASP A 1 187 ? -18.933 6.843 17.464 1.00 86.81 187 ASP A CA 1
ATOM 1553 C C . ASP A 1 187 ? -18.423 8.291 17.402 1.00 86.81 187 ASP A C 1
ATOM 1555 O O . ASP A 1 187 ? -17.392 8.635 16.811 1.00 86.81 187 ASP A O 1
ATOM 1559 N N . LEU A 1 188 ? -19.180 9.176 18.049 1.00 85.31 188 LEU A N 1
ATOM 1560 C CA . LEU A 1 188 ? -18.863 10.604 18.118 1.00 85.31 188 LEU A CA 1
ATOM 1561 C C . LEU A 1 188 ? -17.612 10.908 18.958 1.00 85.31 188 LEU A C 1
ATOM 1563 O O . LEU A 1 188 ? -16.988 11.955 18.767 1.00 85.31 188 LEU A O 1
ATOM 1567 N N . GLN A 1 189 ? -17.236 10.031 19.896 1.00 85.25 189 GLN A N 1
ATOM 1568 C CA . GLN A 1 189 ? -16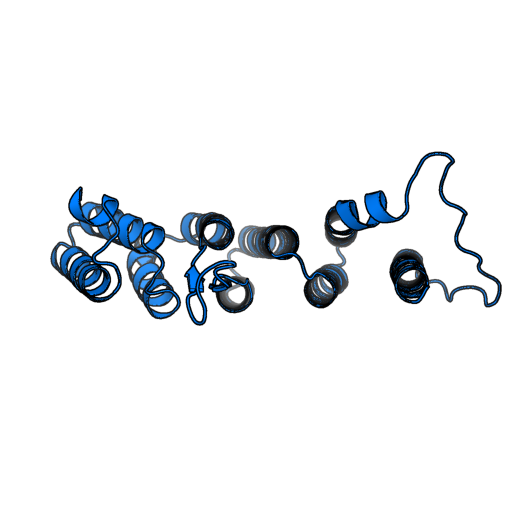.032 10.233 20.708 1.00 85.25 189 GLN A CA 1
ATOM 1569 C C . GLN A 1 189 ? -14.778 9.985 19.880 1.00 85.25 189 GLN A C 1
ATOM 1571 O O . GLN A 1 189 ? -13.833 10.777 19.944 1.00 85.25 189 GLN A O 1
ATOM 1576 N N . LEU A 1 190 ? -14.798 8.941 19.054 1.00 86.00 190 LEU A N 1
ATOM 1577 C CA . LEU A 1 190 ? -13.710 8.639 18.142 1.00 86.00 190 LEU A CA 1
ATOM 1578 C C . LEU A 1 190 ? -13.585 9.694 17.034 1.00 86.00 190 LEU A C 1
ATOM 1580 O O . LEU A 1 190 ? -12.491 10.177 16.756 1.00 86.00 190 LEU A O 1
ATOM 1584 N N . ALA A 1 191 ? -14.700 10.161 16.468 1.00 84.38 191 ALA A N 1
ATOM 1585 C CA . ALA A 1 191 ? -14.667 11.274 15.515 1.00 84.38 191 ALA A CA 1
ATOM 1586 C C . ALA A 1 191 ? -14.008 12.529 16.126 1.00 84.38 191 ALA A C 1
ATOM 1588 O O . ALA A 1 191 ? -13.178 13.189 15.497 1.00 84.38 191 ALA A O 1
ATOM 1589 N N . LYS A 1 192 ? -14.321 12.835 17.392 1.00 83.94 192 LYS A N 1
ATOM 1590 C CA . LYS A 1 192 ? -13.712 13.957 18.115 1.00 83.94 192 LYS A CA 1
ATOM 1591 C C . LYS A 1 192 ? -12.216 13.748 18.366 1.00 83.94 192 LYS A C 1
ATOM 1593 O O . LYS A 1 192 ? -11.461 14.718 18.293 1.00 83.94 192 LYS A O 1
ATOM 1598 N N . SER A 1 193 ? -11.776 12.523 18.660 1.00 85.69 193 SER A N 1
ATOM 1599 C CA . SER A 1 193 ? -10.353 12.228 18.870 1.00 85.69 193 SER A CA 1
ATOM 1600 C C . SER A 1 193 ? -9.544 12.440 17.585 1.00 85.69 193 SER A C 1
ATOM 1602 O O . SER A 1 193 ? -8.505 13.104 17.631 1.00 85.69 193 SER A O 1
ATOM 1604 N N . PHE A 1 194 ? -10.063 12.001 16.434 1.00 83.56 194 PHE A N 1
ATOM 1605 C CA . PHE A 1 194 ? -9.453 12.232 15.123 1.00 83.56 194 PHE A CA 1
ATOM 1606 C C . PHE A 1 194 ? -9.359 13.719 14.770 1.00 83.56 194 PHE A C 1
ATOM 1608 O O . PHE A 1 194 ? -8.300 14.187 14.347 1.00 83.56 194 PHE A O 1
ATOM 1615 N N . CYS A 1 195 ? -10.428 14.485 14.999 1.00 80.50 195 CYS A N 1
ATOM 1616 C CA . CYS A 1 195 ? -10.411 15.931 14.781 1.00 80.50 195 CYS A CA 1
ATOM 1617 C C . CYS A 1 195 ? -9.393 16.631 15.686 1.00 80.50 195 CYS A C 1
ATOM 1619 O O . CYS A 1 195 ? -8.638 17.477 15.211 1.00 80.50 195 CYS A O 1
ATOM 1621 N N . ASN A 1 196 ? -9.321 16.260 16.968 1.00 79.94 196 ASN A N 1
ATOM 1622 C CA . ASN A 1 196 ? -8.330 16.824 17.884 1.00 79.94 196 ASN A CA 1
ATOM 1623 C C . ASN A 1 196 ? -6.904 16.559 17.390 1.00 79.94 196 ASN A C 1
ATOM 1625 O O . ASN A 1 196 ? -6.108 17.491 17.344 1.00 79.94 196 ASN A O 1
ATOM 1629 N N . ALA A 1 197 ? -6.596 15.329 16.968 1.00 74.88 197 ALA A N 1
ATOM 1630 C CA . ALA A 1 197 ? -5.287 14.987 16.412 1.00 74.88 197 ALA A CA 1
ATOM 1631 C C . ALA A 1 197 ? -4.953 15.820 15.160 1.00 74.88 197 ALA A C 1
ATOM 1633 O O . ALA A 1 197 ? -3.852 16.352 15.041 1.00 74.88 197 ALA A O 1
ATOM 1634 N N . ALA A 1 198 ? -5.919 16.019 14.258 1.00 73.38 198 ALA A N 1
ATOM 1635 C CA . ALA A 1 198 ? -5.711 16.821 13.055 1.00 73.38 198 ALA A CA 1
ATOM 1636 C C . ALA A 1 198 ? -5.512 18.316 13.328 1.00 73.38 198 ALA A C 1
ATOM 1638 O O . ALA A 1 198 ? -4.744 18.960 12.614 1.00 73.38 198 ALA A O 1
ATOM 1639 N N . ILE A 1 199 ? -6.197 18.880 14.326 1.00 73.12 199 ILE A N 1
ATOM 1640 C CA . ILE A 1 199 ? -6.124 20.314 14.633 1.00 73.12 199 ILE A CA 1
ATOM 1641 C C . ILE A 1 199 ? -4.724 20.700 15.113 1.00 73.12 199 ILE A C 1
ATOM 1643 O O . ILE A 1 199 ? -4.249 21.767 14.738 1.00 73.12 199 ILE A O 1
ATOM 1647 N N . TYR A 1 200 ? -4.046 19.855 15.894 1.00 67.31 200 TYR A N 1
ATOM 1648 C CA . TYR A 1 200 ? -2.695 20.169 16.370 1.00 67.31 200 TYR A CA 1
ATOM 1649 C C . TYR A 1 200 ? -1.660 20.188 15.240 1.00 67.31 200 TYR A C 1
ATOM 1651 O O . TYR A 1 200 ? -0.814 21.082 15.209 1.00 67.31 200 TYR A O 1
ATOM 1659 N N . ASP A 1 201 ? -1.773 19.265 14.283 1.00 65.44 201 ASP A N 1
ATOM 1660 C CA . ASP A 1 201 ? -0.745 19.066 13.257 1.00 65.44 201 ASP A CA 1
ATOM 1661 C C . ASP A 1 201 ? -1.040 19.792 11.930 1.00 65.44 201 ASP A C 1
ATOM 1663 O O . ASP A 1 201 ? -0.123 20.067 11.158 1.00 65.44 201 ASP A O 1
ATOM 1667 N N . ASN A 1 202 ? -2.306 20.127 11.640 1.00 65.69 202 ASN A N 1
ATOM 1668 C CA . ASN A 1 202 ? -2.753 20.555 10.306 1.00 65.69 202 ASN A CA 1
ATOM 1669 C C . ASN A 1 202 ? -3.707 21.769 10.323 1.00 65.69 202 ASN A C 1
ATOM 1671 O O . ASN A 1 202 ? -4.648 21.840 9.528 1.00 65.69 202 ASN A O 1
ATOM 1675 N N . VAL A 1 203 ? -3.443 22.764 11.180 1.00 60.78 203 VAL A N 1
ATOM 1676 C CA . VAL A 1 203 ? -4.267 23.987 11.355 1.00 60.78 203 VAL A CA 1
ATOM 1677 C C . VAL A 1 203 ? -4.619 24.682 10.022 1.00 60.78 203 VAL A C 1
ATOM 1679 O O . VAL A 1 203 ? -5.702 25.249 9.877 1.00 60.78 203 VAL A O 1
ATOM 1682 N N . GLY A 1 204 ? -3.729 24.621 9.025 1.00 61.34 204 GLY A N 1
ATOM 1683 C CA . GLY A 1 204 ? -3.867 25.323 7.742 1.00 61.34 204 GLY A CA 1
ATOM 1684 C C . GLY A 1 204 ? -4.794 24.685 6.695 1.00 61.34 204 GLY A C 1
ATOM 1685 O O . GLY A 1 204 ? -5.033 25.300 5.655 1.00 61.34 204 GLY A O 1
ATOM 1686 N N . HIS A 1 205 ? -5.327 23.478 6.911 1.00 64.56 205 HIS A N 1
ATOM 1687 C CA . HIS A 1 205 ? -6.152 22.803 5.902 1.00 64.56 205 HIS A CA 1
ATOM 1688 C C . HIS A 1 205 ? -7.642 23.157 6.031 1.00 64.56 205 HIS A C 1
ATOM 1690 O O . HIS A 1 205 ? -8.352 22.616 6.873 1.00 64.56 205 HIS A O 1
ATOM 1696 N N . LEU A 1 206 ? -8.146 24.016 5.131 1.00 66.44 206 LEU A N 1
ATOM 1697 C CA . LEU A 1 206 ? -9.538 24.507 5.123 1.00 66.44 206 LEU A CA 1
ATOM 1698 C C . LEU A 1 206 ? -10.600 23.390 5.140 1.00 66.44 206 LEU A C 1
ATOM 1700 O O . LEU A 1 206 ? -11.690 23.588 5.667 1.00 66.44 206 LEU A O 1
ATOM 1704 N N . SER A 1 207 ? -10.295 22.224 4.568 1.00 69.25 207 SER A N 1
ATOM 1705 C CA . SER A 1 207 ? -11.218 21.085 4.524 1.00 69.25 207 SER A CA 1
ATOM 1706 C C . SER A 1 207 ? -11.541 20.508 5.904 1.00 69.25 207 SER A C 1
ATOM 1708 O O . SER A 1 207 ? -12.652 20.028 6.088 1.00 69.25 207 SER A O 1
ATOM 1710 N N . LEU A 1 208 ? -10.620 20.596 6.873 1.00 67.31 208 LEU A N 1
ATOM 1711 C CA . LEU A 1 208 ? -10.864 20.159 8.256 1.00 67.31 208 LEU A CA 1
ATOM 1712 C C . LEU A 1 208 ? -11.896 21.043 8.963 1.00 67.31 208 LEU A C 1
ATOM 1714 O O . LEU A 1 208 ? -12.662 20.560 9.783 1.00 67.31 208 LEU A O 1
ATOM 1718 N N . TRP A 1 209 ? -11.946 22.328 8.609 1.00 66.00 209 TRP A N 1
ATOM 1719 C CA . TRP A 1 209 ? -12.844 23.315 9.215 1.00 66.00 209 TRP A CA 1
ATOM 1720 C C . TRP A 1 209 ? -14.265 23.300 8.638 1.00 66.00 209 TRP A C 1
ATOM 1722 O O . TRP A 1 209 ? -15.123 24.037 9.115 1.00 66.00 209 TRP A O 1
ATOM 1732 N N . LYS A 1 210 ? -14.499 22.524 7.571 1.00 68.44 210 LYS A N 1
ATOM 1733 C CA . LYS A 1 210 ? -15.804 22.394 6.905 1.00 68.44 210 LYS A CA 1
ATOM 1734 C C . LYS A 1 210 ? -16.556 21.110 7.270 1.00 68.44 210 LYS A C 1
ATOM 1736 O O . LYS A 1 210 ? -17.669 20.941 6.773 1.00 68.44 210 LYS A O 1
ATOM 1741 N N . MET A 1 211 ? -15.939 20.220 8.051 1.00 58.50 211 MET A N 1
ATOM 1742 C CA . MET A 1 211 ? -16.623 19.081 8.675 1.00 58.50 211 MET A CA 1
ATOM 1743 C C . MET A 1 211 ? -17.594 19.560 9.747 1.00 58.50 211 MET A C 1
ATOM 1745 O O . MET A 1 211 ? -18.677 18.946 9.832 1.00 58.50 211 MET A O 1
#

InterPro domains:
  IPR011990 Tetratricopeptide-like helical domain superfamily [G3DSA:1.25.40.10] (36-211)
  IPR011990 Tetratricopeptide-like helical domain superfamily [SSF48452] (46-197)
  IPR039278 NURS complex subunit red1 [PTHR21563] (39-187)

pLDDT: mean 81.1, std 13.91, range [32.5, 95.62]

Radius of gyration: 21.38 Å; chains: 1; bounding box: 51×48×57 Å

Foldseek 3Di:
DVVVVVLQVVVVVVVCVVVVDDQDPPDDDDDDDPPDDSVVCVVCVLVVLLVVLVVCVVVVNPVVSVVSLVVQCVPDDDLLSNLSSLLSVLVSLLVVCVVVVVPPVSVVVSVVSLVVSLQSRDQWADDPPDPPDIDGDCPSNVVSVVVVLVSDDLVCNLVVLVVSCVVPVVPPVSLVVSLVSCVVVVNVVSNVVSLVSCCVPPVPDVVSVVD